Protein AF-A0A961ASP7-F1 (afdb_monomer)

Structure (mmCIF, N/CA/C/O backbone):
data_AF-A0A961ASP7-F1
#
_entry.id   AF-A0A961ASP7-F1
#
loop_
_atom_site.group_PDB
_atom_site.id
_atom_site.type_symbol
_atom_site.label_atom_id
_atom_site.label_alt_id
_atom_site.label_comp_id
_atom_site.label_asym_id
_atom_site.label_entity_id
_atom_site.label_seq_id
_atom_site.pdbx_PDB_ins_code
_atom_site.Cartn_x
_atom_site.Cartn_y
_atom_site.Cartn_z
_atom_site.occupancy
_atom_site.B_iso_or_equiv
_atom_site.auth_seq_id
_atom_site.auth_comp_id
_atom_site.auth_asym_id
_atom_site.auth_atom_id
_atom_site.pdbx_PDB_model_num
ATOM 1 N N . LYS A 1 1 ? 15.823 -11.563 -2.410 1.00 49.22 1 LYS A N 1
ATOM 2 C CA . LYS A 1 1 ? 14.929 -11.513 -3.600 1.00 49.22 1 LYS A CA 1
ATOM 3 C C . LYS A 1 1 ? 15.455 -12.273 -4.815 1.00 49.22 1 LYS A C 1
ATOM 5 O O . LYS A 1 1 ? 14.751 -13.164 -5.263 1.00 49.22 1 LYS A O 1
ATOM 10 N N . GLN A 1 2 ? 16.666 -12.001 -5.320 1.00 42.31 2 GLN A N 1
ATOM 11 C CA . GLN A 1 2 ? 17.208 -12.702 -6.500 1.00 42.31 2 GLN A CA 1
ATOM 12 C C . GLN A 1 2 ? 17.217 -14.235 -6.341 1.00 42.31 2 GLN A C 1
ATOM 14 O O . GLN A 1 2 ? 16.727 -14.930 -7.218 1.00 42.31 2 GLN A O 1
ATOM 19 N N . ALA A 1 3 ? 17.597 -14.750 -5.165 1.00 48.66 3 ALA A N 1
ATOM 20 C CA . ALA A 1 3 ? 17.506 -16.180 -4.855 1.00 48.66 3 ALA A CA 1
ATOM 21 C C . ALA A 1 3 ? 16.061 -16.731 -4.863 1.00 48.66 3 ALA A C 1
ATOM 23 O O . ALA A 1 3 ? 15.820 -17.810 -5.384 1.00 48.66 3 ALA A O 1
ATOM 24 N N . ILE A 1 4 ? 15.075 -15.989 -4.341 1.00 54.81 4 ILE A N 1
ATOM 25 C CA . ILE A 1 4 ? 13.653 -16.395 -4.350 1.00 54.81 4 ILE A CA 1
ATOM 26 C C . ILE A 1 4 ? 13.101 -16.391 -5.783 1.00 54.81 4 ILE A C 1
ATOM 28 O O . ILE A 1 4 ? 12.346 -17.282 -6.162 1.00 54.81 4 ILE A O 1
ATOM 32 N N . TRP A 1 5 ? 13.511 -15.418 -6.597 1.00 52.53 5 TRP A N 1
ATOM 33 C CA . TRP A 1 5 ? 13.146 -15.331 -8.008 1.00 52.53 5 TRP A CA 1
ATOM 34 C C . TRP A 1 5 ? 13.791 -16.447 -8.840 1.00 52.53 5 TRP A C 1
ATOM 36 O O . TRP A 1 5 ? 13.121 -17.065 -9.662 1.00 52.53 5 TRP A O 1
ATOM 46 N N . GLU A 1 6 ? 15.062 -16.762 -8.587 1.00 52.94 6 GLU A N 1
ATOM 47 C CA . GLU A 1 6 ? 15.777 -17.878 -9.215 1.00 52.94 6 GLU A CA 1
ATOM 48 C C . GLU A 1 6 ? 15.179 -19.231 -8.816 1.00 52.94 6 GLU A C 1
ATOM 50 O O . GLU A 1 6 ? 14.996 -20.089 -9.678 1.00 52.94 6 GLU A O 1
ATOM 55 N N . ILE A 1 7 ? 14.784 -19.406 -7.550 1.00 57.84 7 ILE A N 1
ATOM 56 C CA . ILE A 1 7 ? 14.053 -20.593 -7.089 1.00 57.84 7 ILE A CA 1
ATOM 57 C C . ILE A 1 7 ? 12.683 -20.665 -7.773 1.00 57.84 7 ILE A C 1
ATOM 59 O O . ILE A 1 7 ? 12.346 -21.692 -8.348 1.00 57.84 7 ILE A O 1
ATOM 63 N N . ASN A 1 8 ? 11.906 -19.581 -7.814 1.00 59.78 8 ASN A N 1
ATOM 64 C CA . ASN A 1 8 ? 10.599 -19.596 -8.480 1.00 59.78 8 ASN A CA 1
ATOM 65 C C . ASN A 1 8 ? 10.714 -19.823 -10.004 1.00 59.78 8 ASN A C 1
ATOM 67 O O . ASN A 1 8 ? 9.826 -20.387 -10.642 1.00 59.78 8 ASN A O 1
ATOM 71 N N . ARG A 1 9 ? 11.833 -19.440 -10.620 1.00 62.53 9 ARG A N 1
ATOM 72 C CA . ARG A 1 9 ? 12.078 -19.690 -12.043 1.00 62.53 9 ARG A CA 1
ATOM 73 C C . ARG A 1 9 ? 12.527 -21.126 -12.325 1.00 62.53 9 ARG A C 1
ATOM 75 O O . ARG A 1 9 ? 12.098 -21.689 -13.329 1.00 62.53 9 ARG A O 1
ATOM 82 N N . ASN A 1 10 ? 13.336 -21.715 -11.445 1.00 66.56 10 ASN A N 1
ATOM 83 C CA . ASN A 1 10 ? 14.062 -22.960 -11.722 1.00 66.56 10 ASN A CA 1
ATOM 84 C C . ASN A 1 10 ? 13.598 -24.176 -10.900 1.00 66.56 10 ASN A C 1
ATOM 86 O O . ASN A 1 10 ? 14.004 -25.292 -11.209 1.00 66.56 10 ASN A O 1
ATOM 90 N N . ALA A 1 11 ? 12.773 -23.988 -9.867 1.00 71.31 11 ALA A N 1
ATOM 91 C CA . ALA A 1 11 ? 12.247 -25.084 -9.057 1.00 71.31 11 ALA A CA 1
ATOM 92 C C . ALA A 1 11 ? 11.155 -25.873 -9.793 1.00 71.31 11 ALA A C 1
ATOM 94 O O . ALA A 1 11 ? 10.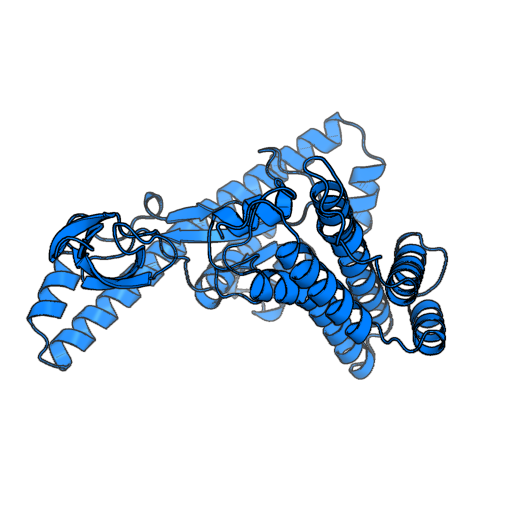422 -25.330 -10.628 1.00 71.31 11 ALA A O 1
ATOM 95 N N . ASP A 1 12 ? 11.023 -27.151 -9.441 1.00 80.88 12 ASP A N 1
ATOM 96 C CA . ASP A 1 12 ? 9.909 -27.985 -9.883 1.00 80.88 12 ASP A CA 1
ATOM 97 C C . ASP A 1 12 ? 8.570 -27.553 -9.248 1.00 80.88 12 ASP A C 1
ATOM 99 O O . ASP A 1 12 ? 8.510 -26.794 -8.273 1.00 80.88 12 ASP A O 1
ATOM 103 N N . ASP A 1 13 ? 7.469 -28.041 -9.819 1.00 79.25 13 ASP A N 1
ATOM 104 C CA . ASP A 1 13 ? 6.116 -27.682 -9.385 1.00 79.25 13 ASP A CA 1
ATOM 105 C C . ASP A 1 13 ? 5.803 -28.121 -7.947 1.00 79.25 13 ASP A C 1
ATOM 107 O O . ASP A 1 13 ? 5.017 -27.462 -7.264 1.00 79.25 13 ASP A O 1
ATOM 111 N N . ALA A 1 14 ? 6.405 -29.212 -7.465 1.00 81.75 14 ALA A N 1
ATOM 112 C CA . ALA A 1 14 ? 6.179 -29.705 -6.108 1.00 81.75 14 ALA A CA 1
ATOM 113 C C . ALA A 1 14 ? 6.811 -28.765 -5.071 1.00 81.75 14 ALA A C 1
ATOM 115 O O . ALA A 1 14 ? 6.163 -28.382 -4.095 1.00 81.75 14 ALA A O 1
ATOM 116 N N . THR A 1 15 ? 8.036 -28.319 -5.336 1.00 78.06 15 THR A N 1
ATOM 117 C CA . THR A 1 15 ? 8.778 -27.353 -4.524 1.00 78.06 15 THR A CA 1
ATOM 118 C C . THR A 1 15 ? 8.051 -26.011 -4.483 1.00 78.06 15 THR A C 1
ATOM 120 O O . THR A 1 15 ? 7.849 -25.447 -3.408 1.00 78.06 15 THR A O 1
ATOM 123 N N . LYS A 1 16 ? 7.559 -25.527 -5.631 1.00 73.19 16 LYS A N 1
ATOM 124 C CA . LYS A 1 16 ? 6.760 -24.291 -5.700 1.00 73.19 16 LYS A CA 1
ATOM 125 C C . LYS A 1 16 ? 5.485 -24.374 -4.869 1.00 73.19 16 LYS A C 1
ATOM 127 O O . LYS A 1 16 ? 5.174 -23.433 -4.146 1.00 73.19 16 LYS A O 1
ATOM 132 N N . ARG A 1 17 ? 4.755 -25.493 -4.941 1.00 79.81 17 ARG A N 1
ATOM 133 C CA . ARG A 1 17 ? 3.533 -25.701 -4.145 1.00 79.81 17 ARG A CA 1
ATOM 134 C C . ARG A 1 17 ? 3.821 -25.694 -2.648 1.00 79.81 17 ARG A C 1
ATOM 136 O O . ARG A 1 17 ? 3.121 -24.999 -1.921 1.00 79.81 17 ARG A O 1
ATOM 143 N N . ALA A 1 18 ? 4.861 -26.402 -2.211 1.00 80.56 18 ALA A N 1
ATOM 144 C CA . ALA A 1 18 ? 5.247 -26.436 -0.803 1.00 80.56 18 ALA A CA 1
ATOM 145 C C . ALA A 1 18 ? 5.624 -25.038 -0.286 1.00 80.56 18 ALA A C 1
ATOM 147 O O . ALA A 1 18 ? 5.143 -24.606 0.757 1.00 80.56 18 ALA A O 1
ATOM 148 N N . MET A 1 19 ? 6.420 -24.285 -1.050 1.00 78.88 19 MET A N 1
ATOM 149 C CA . MET A 1 19 ? 6.794 -22.922 -0.669 1.00 78.88 19 MET A CA 1
ATOM 150 C C . MET A 1 19 ? 5.592 -21.963 -0.655 1.00 78.88 19 MET A C 1
ATOM 152 O O . MET A 1 19 ? 5.488 -21.127 0.239 1.00 78.88 19 MET A O 1
ATOM 156 N N . ASN A 1 20 ? 4.669 -22.086 -1.615 1.00 80.12 20 ASN A N 1
ATOM 157 C CA . ASN A 1 20 ? 3.433 -21.300 -1.635 1.00 80.12 20 ASN A CA 1
ATOM 158 C C . ASN A 1 20 ? 2.555 -21.594 -0.410 1.00 80.12 20 ASN A C 1
ATOM 160 O O . ASN A 1 20 ? 1.963 -20.676 0.154 1.00 80.12 20 ASN A O 1
ATOM 164 N N . GLU A 1 21 ? 2.479 -22.856 0.016 1.00 82.56 21 GLU A N 1
ATOM 165 C CA . GLU A 1 21 ? 1.709 -23.258 1.193 1.00 82.56 21 GLU A CA 1
ATOM 166 C C . GLU A 1 21 ? 2.313 -22.718 2.495 1.00 82.56 21 GLU A C 1
ATOM 168 O O . GLU A 1 21 ? 1.575 -22.205 3.336 1.00 82.56 21 GLU A O 1
ATOM 173 N N . GLU A 1 22 ? 3.637 -22.760 2.647 1.00 83.00 22 GLU A N 1
ATOM 174 C CA . GLU A 1 22 ? 4.315 -22.164 3.805 1.00 83.00 22 GLU A CA 1
ATOM 175 C C . GLU A 1 22 ? 4.141 -20.641 3.846 1.00 83.00 22 GLU A C 1
ATOM 177 O O . GLU A 1 22 ? 3.781 -20.086 4.883 1.00 83.00 22 GLU A O 1
ATOM 182 N N . MET A 1 23 ? 4.283 -19.957 2.706 1.00 80.94 23 MET A N 1
ATOM 183 C CA . MET A 1 23 ? 4.013 -18.517 2.629 1.00 80.94 23 MET A CA 1
ATOM 184 C C . MET A 1 23 ? 2.557 -18.184 2.962 1.00 80.94 23 MET A C 1
ATOM 186 O O . MET A 1 23 ? 2.300 -17.195 3.645 1.00 80.94 23 MET A O 1
ATOM 190 N N . ARG A 1 24 ? 1.600 -19.018 2.533 1.00 82.56 24 ARG A N 1
ATOM 191 C CA . ARG A 1 24 ? 0.190 -18.845 2.900 1.00 82.56 24 ARG A CA 1
ATOM 192 C C . ARG A 1 24 ? -0.002 -18.923 4.413 1.00 82.56 24 ARG A C 1
ATOM 194 O O . ARG A 1 24 ? -0.667 -18.058 4.961 1.00 82.56 24 ARG A O 1
ATOM 201 N N . LYS A 1 25 ? 0.619 -19.890 5.097 1.00 86.06 25 LYS A N 1
ATOM 202 C CA . LYS A 1 25 ? 0.542 -19.997 6.566 1.00 86.06 25 LYS A CA 1
ATOM 203 C C . LYS A 1 25 ? 1.095 -18.751 7.258 1.00 86.06 25 LYS A C 1
ATOM 205 O O . LYS A 1 25 ? 0.449 -18.231 8.161 1.00 86.06 25 LYS A O 1
ATOM 210 N N . VAL A 1 26 ? 2.247 -18.251 6.802 1.00 87.12 26 VAL A N 1
ATOM 211 C CA . VAL A 1 26 ? 2.847 -17.009 7.320 1.00 87.12 26 VAL A CA 1
ATOM 212 C C . VAL A 1 26 ? 1.887 -15.831 7.155 1.00 87.12 26 VAL A C 1
ATOM 214 O O . VAL A 1 26 ? 1.709 -15.044 8.082 1.00 87.12 26 VAL A O 1
ATOM 217 N N . TYR A 1 27 ? 1.248 -15.710 5.994 1.00 86.12 27 TYR A N 1
ATOM 218 C CA . TYR A 1 27 ? 0.290 -14.643 5.713 1.00 86.12 27 TYR A CA 1
ATOM 219 C C . TYR A 1 27 ? -0.993 -14.759 6.530 1.00 86.12 27 TYR A C 1
ATOM 221 O O . TYR A 1 27 ? -1.392 -13.772 7.145 1.00 86.12 27 TYR A O 1
ATOM 229 N N . ASP A 1 28 ? -1.587 -15.948 6.609 1.00 86.69 28 ASP A N 1
ATOM 230 C CA . ASP A 1 28 ? -2.789 -16.194 7.405 1.00 86.69 28 ASP A CA 1
ATOM 231 C C . ASP A 1 28 ? -2.527 -15.890 8.889 1.00 86.69 28 ASP A C 1
ATOM 233 O O . ASP A 1 28 ? -3.319 -15.215 9.545 1.00 86.69 28 ASP A O 1
ATOM 237 N N . GLU A 1 29 ? -1.383 -16.328 9.424 1.00 91.44 29 GLU A N 1
ATOM 238 C CA . GLU A 1 29 ? -0.999 -16.052 10.809 1.00 91.44 29 GLU A CA 1
ATOM 239 C C . GLU A 1 29 ? -0.719 -14.561 11.049 1.00 91.44 29 GLU A C 1
ATOM 241 O O . GLU A 1 29 ? -1.192 -13.997 12.043 1.00 91.44 29 GLU A O 1
ATOM 246 N N . THR A 1 30 ? -0.006 -13.905 10.128 1.00 91.25 30 THR A N 1
ATOM 247 C CA . THR A 1 30 ? 0.257 -12.459 10.190 1.00 91.25 30 THR A CA 1
ATOM 248 C C . THR A 1 30 ? -1.052 -11.674 10.210 1.00 91.25 30 THR A C 1
ATOM 250 O O . THR A 1 30 ? -1.220 -10.774 11.037 1.00 91.25 30 THR A O 1
ATOM 253 N N . ASP A 1 31 ? -2.005 -12.025 9.346 1.00 89.94 31 ASP A N 1
ATOM 254 C CA . ASP A 1 31 ? -3.298 -11.352 9.253 1.00 89.94 31 ASP A CA 1
ATOM 255 C C . ASP A 1 31 ? -4.114 -11.525 10.530 1.00 89.94 31 ASP A C 1
ATOM 257 O O . ASP A 1 31 ? -4.636 -10.546 11.057 1.00 89.94 31 ASP A O 1
ATOM 261 N N . GLN A 1 32 ? -4.191 -12.744 11.071 1.00 91.62 32 GLN A N 1
ATOM 262 C CA . GLN A 1 32 ? -4.920 -13.010 12.313 1.00 91.62 32 GLN A CA 1
ATOM 263 C C . GLN A 1 32 ? -4.339 -12.229 13.496 1.00 91.62 32 GLN A C 1
ATOM 265 O O . GLN A 1 32 ? -5.075 -11.604 14.265 1.00 91.62 32 GLN A O 1
ATOM 270 N N . ARG A 1 33 ? -3.006 -12.198 13.616 1.00 94.94 33 ARG A N 1
ATOM 271 C CA . ARG A 1 33 ? -2.317 -11.384 14.628 1.00 94.94 33 ARG A CA 1
ATOM 272 C C . ARG A 1 33 ? -2.577 -9.890 14.426 1.00 94.94 33 ARG A C 1
ATOM 274 O O . ARG A 1 33 ? -2.814 -9.175 15.399 1.00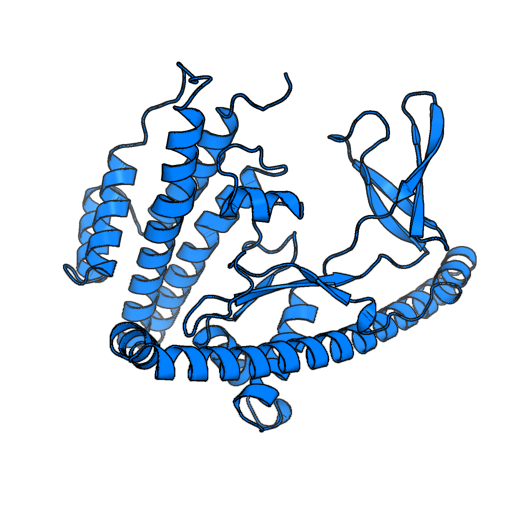 94.94 33 ARG A O 1
ATOM 281 N N . THR A 1 34 ? -2.606 -9.431 13.176 1.00 93.75 34 THR A N 1
ATOM 282 C CA . THR A 1 34 ? -2.822 -8.019 12.829 1.00 93.75 34 THR A CA 1
ATOM 283 C C . THR A 1 34 ? -4.246 -7.578 13.115 1.00 93.75 34 THR A C 1
ATOM 285 O O . THR A 1 34 ? -4.428 -6.552 13.759 1.00 93.75 34 THR A O 1
ATOM 288 N N . LYS A 1 35 ? -5.255 -8.379 12.764 1.00 93.25 35 LYS A N 1
ATOM 289 C CA . LYS A 1 35 ? -6.651 -8.118 13.141 1.00 93.25 35 LYS A CA 1
ATOM 290 C C . LYS A 1 35 ? -6.815 -7.993 14.652 1.00 93.25 35 LYS A C 1
ATOM 292 O O . LYS A 1 35 ? -7.531 -7.115 15.120 1.00 93.25 35 LYS A O 1
ATOM 297 N N . LYS A 1 36 ? -6.121 -8.830 15.425 1.00 94.94 36 LYS A N 1
ATOM 298 C CA . LYS A 1 36 ? -6.143 -8.739 16.886 1.00 94.94 36 LYS A CA 1
ATOM 299 C C . LYS A 1 36 ? -5.513 -7.445 17.408 1.00 94.94 36 LYS A C 1
ATOM 301 O O . LYS A 1 36 ? -6.164 -6.736 18.167 1.00 94.94 36 LYS A O 1
ATOM 306 N N . ASP A 1 37 ? -4.295 -7.117 16.974 1.00 94.62 37 ASP A N 1
ATOM 307 C CA . ASP A 1 37 ? -3.601 -5.882 17.387 1.00 94.62 37 ASP A CA 1
ATOM 308 C C . ASP A 1 37 ? -4.414 -4.632 16.988 1.00 94.62 37 ASP A C 1
ATOM 310 O O . ASP A 1 37 ? -4.593 -3.704 17.774 1.00 94.62 37 ASP A O 1
ATOM 314 N N . LEU A 1 38 ? -4.995 -4.629 15.785 1.00 93.19 38 LEU A N 1
ATOM 315 C CA . LEU A 1 38 ? -5.835 -3.533 15.306 1.00 93.19 38 LEU A CA 1
ATOM 316 C C . LEU A 1 38 ? -7.136 -3.390 16.093 1.00 93.19 38 LEU A C 1
ATOM 318 O O . LEU A 1 38 ? -7.496 -2.265 16.427 1.00 93.19 38 LEU A O 1
ATOM 322 N N . ALA A 1 39 ? -7.820 -4.488 16.423 1.00 92.06 39 ALA A N 1
ATOM 323 C CA . ALA A 1 39 ? -9.014 -4.440 17.265 1.00 92.06 39 ALA A CA 1
ATOM 324 C C . ALA A 1 39 ? -8.698 -3.778 18.619 1.00 92.06 39 ALA A C 1
ATOM 326 O O . ALA A 1 39 ? -9.367 -2.818 19.008 1.00 92.06 39 ALA A O 1
ATOM 327 N N . ASP A 1 40 ? -7.613 -4.198 19.278 1.00 93.06 40 ASP A N 1
ATOM 328 C CA . ASP A 1 40 ? -7.166 -3.621 20.551 1.00 93.06 40 ASP A CA 1
ATOM 329 C C . ASP A 1 40 ? -6.863 -2.113 20.422 1.00 93.06 40 ASP A C 1
ATOM 331 O O . ASP A 1 40 ? -7.304 -1.301 21.245 1.00 93.06 40 ASP A O 1
ATOM 335 N N . ARG A 1 41 ? -6.149 -1.708 19.361 1.00 93.06 41 ARG A N 1
ATOM 336 C CA . ARG A 1 41 ? -5.802 -0.300 19.089 1.00 93.06 41 ARG A CA 1
ATOM 337 C C . ARG A 1 41 ? -7.031 0.564 18.809 1.00 93.06 41 ARG A C 1
ATOM 339 O O . ARG A 1 41 ? -7.143 1.656 19.371 1.00 93.06 41 ARG A O 1
ATOM 346 N N . LEU A 1 42 ? -7.953 0.084 17.975 1.00 88.62 42 LEU A N 1
ATOM 347 C CA . LEU A 1 42 ? -9.176 0.800 17.610 1.00 88.62 42 LEU A CA 1
ATOM 348 C C . LEU A 1 42 ? -10.101 0.971 18.822 1.00 88.62 42 LEU A C 1
ATOM 350 O O . LEU A 1 42 ? -10.600 2.072 19.062 1.00 88.62 42 LEU A O 1
ATOM 354 N N . ASN A 1 43 ? -10.255 -0.069 19.648 1.00 89.88 43 ASN A N 1
ATOM 355 C CA . ASN A 1 43 ? -11.021 0.011 20.894 1.00 89.88 43 ASN A CA 1
ATOM 356 C C . ASN A 1 43 ? -10.384 0.995 21.892 1.00 89.88 43 ASN A C 1
ATOM 358 O O . ASN A 1 43 ? -11.084 1.785 22.537 1.00 89.88 43 ASN A O 1
ATOM 362 N N . ALA A 1 44 ? -9.051 1.020 21.990 1.00 90.75 44 ALA A N 1
ATOM 363 C CA . ALA A 1 44 ? -8.343 1.999 22.814 1.00 90.75 44 ALA A CA 1
ATOM 364 C C . ALA A 1 44 ? -8.548 3.442 22.314 1.00 90.75 44 ALA A C 1
ATOM 366 O O . ALA A 1 44 ? -8.709 4.363 23.121 1.00 90.75 44 ALA A O 1
ATOM 367 N N . GLU A 1 45 ? -8.574 3.663 20.998 1.00 87.81 45 GLU A N 1
ATOM 368 C CA . GLU A 1 45 ? -8.875 4.970 20.408 1.00 87.81 45 GLU A CA 1
ATOM 369 C C . GLU A 1 45 ? -10.332 5.386 20.647 1.00 87.81 45 GLU A C 1
ATOM 371 O O . GLU A 1 45 ? -10.596 6.530 21.027 1.00 87.81 45 GLU A O 1
ATOM 376 N N . GLN A 1 46 ? -11.282 4.458 20.521 1.00 85.62 46 GLN A N 1
ATOM 377 C CA . GLN A 1 46 ? -12.686 4.705 20.842 1.00 85.62 46 GLN A CA 1
ATOM 378 C C . GLN A 1 46 ? -12.860 5.132 22.302 1.00 85.62 46 GLN A C 1
ATOM 380 O O . GLN A 1 46 ? -13.556 6.113 22.575 1.00 85.62 46 GLN A O 1
ATOM 385 N N . LYS A 1 47 ? -12.166 4.478 23.240 1.00 90.06 47 LYS A N 1
ATOM 386 C CA . LYS A 1 47 ? -12.180 4.873 24.654 1.00 90.06 47 LYS A CA 1
ATOM 387 C C . LYS A 1 47 ? -11.668 6.302 24.861 1.00 90.06 47 LYS A C 1
ATOM 389 O O . LYS A 1 47 ? -12.332 7.094 25.528 1.00 90.06 47 LYS A O 1
ATOM 394 N N . LYS A 1 48 ? -10.558 6.675 24.214 1.00 90.06 48 LYS A N 1
ATOM 395 C CA . LYS A 1 48 ? -10.044 8.059 24.240 1.00 90.06 48 LYS A CA 1
ATOM 396 C C . LYS A 1 48 ? -11.053 9.060 23.667 1.00 90.06 48 LYS A C 1
ATOM 398 O O . LYS A 1 48 ? -11.182 10.168 24.184 1.00 90.06 48 LYS A O 1
ATOM 403 N N . ARG A 1 49 ? -11.791 8.687 22.615 1.00 85.62 49 ARG A N 1
ATOM 404 C CA . ARG A 1 49 ? -12.844 9.530 22.019 1.00 85.62 49 ARG A CA 1
ATOM 405 C C . ARG A 1 49 ? -14.034 9.723 22.957 1.00 85.62 49 ARG A C 1
ATOM 407 O O . ARG A 1 49 ? -14.567 10.829 23.009 1.00 85.62 49 ARG A O 1
ATOM 414 N N . ILE A 1 50 ? -14.424 8.689 23.705 1.00 86.75 50 ILE A N 1
ATOM 415 C CA . ILE A 1 50 ? -15.458 8.787 24.746 1.00 86.75 50 ILE A CA 1
ATOM 416 C C . ILE A 1 50 ? -15.017 9.792 25.814 1.00 86.75 50 ILE A C 1
ATOM 418 O O . ILE A 1 50 ? -15.735 10.756 26.071 1.00 86.75 50 ILE A O 1
ATOM 422 N N . GLU A 1 51 ? -13.815 9.623 26.368 1.00 92.06 51 GLU A N 1
ATOM 423 C CA . GLU A 1 51 ? -13.265 10.511 27.403 1.00 92.06 51 GLU A CA 1
ATOM 424 C C . GLU A 1 51 ? -13.163 11.968 26.913 1.00 92.06 51 GLU A C 1
ATOM 426 O O . GLU A 1 51 ? -13.518 12.909 27.628 1.00 92.06 51 GLU A O 1
ATOM 431 N N . ALA A 1 52 ? -12.733 12.173 25.664 1.00 87.19 52 ALA A N 1
ATOM 432 C CA . ALA A 1 52 ? -12.671 13.496 25.051 1.00 87.19 52 ALA A CA 1
ATOM 433 C C . ALA A 1 52 ? -14.062 14.132 24.875 1.00 87.19 52 ALA A C 1
ATOM 435 O O . ALA A 1 52 ? -14.225 15.324 25.144 1.00 87.19 52 ALA A O 1
ATOM 436 N N . ALA A 1 53 ? -15.068 13.354 24.458 1.00 85.81 53 ALA A N 1
ATOM 437 C CA . ALA A 1 53 ? -16.442 13.831 24.308 1.00 85.81 53 ALA A CA 1
ATOM 438 C C . ALA A 1 53 ? -17.061 14.226 25.658 1.00 85.81 53 ALA A C 1
ATOM 440 O O . ALA A 1 53 ? -17.702 15.273 25.753 1.00 85.81 53 ALA A O 1
ATOM 441 N N . GLU A 1 54 ? -16.820 13.439 26.710 1.00 91.81 54 GLU A N 1
ATOM 442 C CA . GLU A 1 54 ? -17.256 13.758 28.074 1.00 91.81 54 GLU A CA 1
ATOM 443 C C . GLU A 1 54 ? -16.602 15.036 28.594 1.00 91.81 54 GLU A C 1
ATOM 445 O O . GLU A 1 54 ? -17.293 15.925 29.092 1.00 91.81 54 GLU A O 1
ATOM 450 N N . LYS A 1 55 ? -15.283 15.174 28.413 1.00 93.75 55 LYS A N 1
ATOM 451 C CA . LYS A 1 55 ? -14.537 16.371 28.820 1.00 93.75 55 LYS A CA 1
ATOM 452 C C . LYS A 1 55 ? -14.997 17.630 28.079 1.00 93.75 55 LYS A C 1
ATOM 454 O O . LYS A 1 55 ? -14.960 18.718 28.645 1.00 93.75 55 LYS A O 1
ATOM 459 N N . ALA A 1 56 ? -15.438 17.485 26.832 1.00 91.31 56 ALA A N 1
ATOM 460 C CA . ALA A 1 56 ? -16.001 18.568 26.032 1.00 91.31 56 ALA A CA 1
ATOM 461 C C . ALA A 1 56 ? -17.477 18.884 26.361 1.00 91.31 56 ALA A C 1
ATOM 463 O O . ALA A 1 56 ? -18.054 19.767 25.731 1.00 91.31 56 ALA A O 1
ATOM 464 N N . GLY A 1 57 ? -18.109 18.167 27.301 1.00 92.06 57 GLY A N 1
ATOM 465 C CA . GLY A 1 57 ? -19.526 18.339 27.645 1.00 92.06 57 GLY A CA 1
ATOM 466 C C . GLY A 1 57 ? -20.500 17.809 26.585 1.00 92.06 57 GLY A C 1
ATOM 467 O O . GLY A 1 57 ? -21.694 18.101 26.632 1.00 92.06 57 GLY A O 1
ATOM 468 N N . ASN A 1 58 ? -20.023 17.021 25.616 1.00 88.94 58 ASN A N 1
ATOM 469 C CA . ASN A 1 58 ? -20.851 16.454 24.556 1.00 88.94 58 ASN A CA 1
ATOM 470 C C . ASN A 1 58 ? -21.437 15.100 24.990 1.00 88.94 58 ASN A C 1
ATOM 472 O O . ASN A 1 58 ? -21.026 14.033 24.527 1.00 88.94 58 ASN A O 1
ATOM 476 N N . HIS A 1 59 ? -22.397 15.152 25.916 1.00 88.44 59 HIS A N 1
ATOM 477 C CA . HIS A 1 59 ? -23.000 13.966 26.534 1.00 88.44 59 HIS A CA 1
ATOM 478 C C . HIS A 1 59 ? -23.713 13.046 25.534 1.00 88.44 59 HIS A C 1
ATOM 480 O O . HIS A 1 59 ? -23.691 11.828 25.702 1.00 88.44 59 HIS A O 1
ATOM 486 N N . GLU A 1 60 ? -24.314 13.606 24.483 1.00 84.81 60 GLU A N 1
ATOM 487 C CA . GLU A 1 60 ? -24.992 12.829 23.441 1.00 84.81 60 GLU A CA 1
ATOM 488 C C . GLU A 1 60 ? -23.992 12.004 22.621 1.00 84.81 60 GLU A C 1
ATOM 490 O O . GLU A 1 60 ? -24.179 10.802 22.438 1.00 84.81 60 GLU A O 1
ATOM 495 N N . LEU A 1 61 ? -22.880 12.617 22.195 1.00 80.75 61 LEU A N 1
ATOM 496 C CA . LEU A 1 61 ? -21.815 11.902 21.494 1.00 80.75 61 LEU A CA 1
ATOM 497 C C . LEU A 1 61 ? -21.165 10.842 22.389 1.00 80.75 61 LEU A C 1
ATOM 499 O O . LEU A 1 61 ? -20.934 9.726 21.934 1.00 80.75 61 LEU A O 1
ATOM 503 N N . ALA A 1 62 ? -20.897 11.166 23.656 1.00 85.62 62 ALA A N 1
ATOM 504 C CA . ALA A 1 62 ? -20.332 10.210 24.605 1.00 85.62 62 ALA A CA 1
ATOM 505 C C . ALA A 1 62 ? -21.251 8.996 24.810 1.00 85.62 62 ALA A C 1
ATOM 507 O O . ALA A 1 62 ? -20.768 7.866 24.854 1.00 85.62 62 ALA A O 1
ATOM 508 N N . LYS A 1 63 ? -22.572 9.210 24.891 1.00 87.44 63 LYS A N 1
ATOM 509 C CA . LYS A 1 63 ? -23.560 8.129 24.978 1.00 87.44 63 LYS A CA 1
ATOM 510 C C . LYS A 1 63 ? -23.530 7.240 23.731 1.00 87.44 63 LYS A C 1
ATOM 512 O O . LYS A 1 63 ? -23.370 6.034 23.871 1.00 87.44 63 LYS A O 1
ATOM 517 N N . LEU A 1 64 ? -23.592 7.833 22.536 1.00 81.50 64 LEU A N 1
ATOM 518 C CA . LEU A 1 64 ? -23.539 7.089 21.269 1.00 81.50 64 LEU A CA 1
ATOM 519 C C . LEU A 1 64 ? -22.256 6.256 21.134 1.00 81.50 64 LEU A C 1
ATOM 521 O O . LEU A 1 64 ? -22.307 5.099 20.730 1.00 81.50 64 LEU A O 1
ATOM 525 N N . LEU A 1 65 ? -21.105 6.823 21.507 1.00 82.19 65 LEU A N 1
ATOM 526 C CA . LEU A 1 65 ? -19.818 6.125 21.444 1.00 82.19 65 LEU A CA 1
ATOM 527 C C . LEU A 1 65 ? -19.704 4.972 22.459 1.00 82.19 65 LEU A C 1
ATOM 529 O O . LEU A 1 65 ? -18.972 4.022 22.193 1.00 82.19 65 LEU A O 1
ATOM 533 N N . LYS A 1 66 ? -20.400 5.049 23.603 1.00 85.94 66 LYS A N 1
ATOM 534 C CA . LYS A 1 66 ? -20.467 3.973 24.613 1.00 85.94 66 LYS A CA 1
ATOM 535 C C . LYS A 1 66 ? -21.422 2.844 24.228 1.00 85.94 66 LYS A C 1
ATOM 537 O O . LYS A 1 66 ? -21.222 1.718 24.664 1.00 85.94 66 LYS A O 1
ATOM 542 N N . GLU A 1 67 ? -22.470 3.157 23.472 1.00 84.75 67 GLU A N 1
ATOM 543 C CA . GLU A 1 67 ? -23.429 2.170 22.960 1.00 84.75 67 GLU A CA 1
ATOM 544 C C . GLU A 1 67 ? -22.880 1.402 21.748 1.00 84.75 67 GLU A C 1
ATOM 546 O O . GLU A 1 67 ? -23.379 0.323 21.429 1.00 84.75 67 GLU A O 1
ATOM 551 N N . ALA A 1 68 ? -21.849 1.933 21.082 1.00 79.81 68 ALA A N 1
ATOM 552 C CA . ALA A 1 68 ? -21.172 1.239 19.997 1.00 79.81 68 ALA A CA 1
ATOM 553 C C . ALA A 1 68 ? -20.494 -0.052 20.505 1.00 79.81 68 ALA A C 1
ATOM 555 O O . ALA A 1 68 ? -19.792 -0.011 21.521 1.00 79.81 68 ALA A O 1
ATOM 556 N N . PRO A 1 69 ? -20.673 -1.186 19.802 1.00 81.19 69 PRO A N 1
ATOM 557 C CA . PRO A 1 69 ? -20.061 -2.448 20.192 1.00 81.19 69 PRO A CA 1
ATOM 558 C C . PRO A 1 69 ? -18.535 -2.370 20.112 1.00 81.19 69 PRO A C 1
ATOM 560 O O . PRO A 1 69 ? -17.977 -1.641 19.292 1.00 81.19 69 PRO A O 1
ATOM 563 N N . GLU A 1 70 ? -17.875 -3.159 20.957 1.00 85.75 70 GLU A N 1
ATOM 564 C CA . GLU A 1 70 ? -16.433 -3.381 20.878 1.00 85.75 70 GLU A CA 1
ATOM 565 C C . GLU A 1 70 ? -16.075 -4.030 19.535 1.00 85.75 70 GLU A C 1
ATOM 567 O O . GLU A 1 70 ? -16.720 -4.997 19.119 1.00 85.75 70 GLU A O 1
ATOM 572 N N . ILE A 1 71 ? -15.045 -3.502 18.873 1.00 87.44 71 ILE A N 1
ATOM 573 C CA . ILE A 1 71 ? -14.534 -4.027 17.607 1.00 87.44 71 ILE A CA 1
ATOM 574 C C . ILE A 1 71 ? -13.806 -5.335 17.899 1.00 87.44 71 ILE A C 1
ATOM 576 O O . ILE A 1 71 ? -12.860 -5.359 18.688 1.00 87.44 71 ILE A O 1
ATOM 580 N N . LYS A 1 72 ? -14.222 -6.426 17.256 1.00 89.62 72 LYS A N 1
ATOM 581 C CA . LYS A 1 72 ? -13.553 -7.727 17.362 1.00 89.62 72 LYS A CA 1
ATOM 582 C C . LYS A 1 72 ? -12.636 -7.955 16.160 1.00 89.62 72 LYS A C 1
ATOM 584 O O . LYS A 1 72 ? -12.852 -7.356 15.109 1.00 89.62 72 LYS A O 1
ATOM 589 N N . PRO A 1 73 ? -11.654 -8.869 16.256 1.00 89.81 73 PRO A N 1
ATOM 590 C CA . PRO A 1 73 ? -10.817 -9.228 15.109 1.00 89.81 73 PRO A CA 1
ATOM 591 C C . PRO A 1 73 ? -11.635 -9.664 13.881 1.00 89.81 73 PRO A C 1
ATOM 593 O O . PRO A 1 73 ? -11.285 -9.319 12.757 1.00 89.81 73 PRO A O 1
ATOM 596 N N . ASP A 1 74 ? -12.757 -10.358 14.097 1.00 87.06 74 ASP A N 1
ATOM 597 C CA . ASP A 1 74 ? -13.664 -10.809 13.031 1.00 87.06 74 ASP A CA 1
ATOM 598 C C . ASP A 1 74 ? -14.451 -9.666 12.367 1.00 87.06 74 ASP A C 1
ATOM 600 O O . ASP A 1 74 ? -14.981 -9.845 11.272 1.00 87.06 74 ASP A O 1
ATOM 604 N N . ASP A 1 75 ? -14.511 -8.487 12.994 1.00 83.56 75 ASP A N 1
ATOM 605 C CA . ASP A 1 75 ? -15.096 -7.278 12.403 1.00 83.56 75 ASP A CA 1
ATOM 606 C C . ASP A 1 75 ? -14.107 -6.534 11.488 1.00 83.56 75 ASP A C 1
ATOM 608 O O . ASP A 1 75 ? -14.482 -5.538 10.861 1.00 83.56 75 ASP A O 1
ATOM 612 N N . ILE A 1 76 ? -12.854 -7.003 11.419 1.00 86.31 76 ILE A N 1
ATOM 613 C CA . ILE A 1 76 ? -11.805 -6.464 10.557 1.00 86.31 76 ILE A CA 1
ATOM 614 C C . ILE A 1 76 ? -11.614 -7.391 9.358 1.00 86.31 76 ILE A C 1
ATOM 616 O O . ILE A 1 76 ? -11.211 -8.556 9.468 1.00 86.31 76 ILE A O 1
ATOM 620 N N . GLU A 1 77 ? -11.866 -6.848 8.177 1.00 84.31 77 GLU A N 1
ATOM 621 C CA . GLU A 1 77 ? -11.723 -7.551 6.912 1.00 84.31 77 GLU A CA 1
ATOM 622 C C . GLU A 1 77 ? -10.397 -7.181 6.251 1.00 84.31 77 GLU A C 1
ATOM 624 O O . GLU A 1 77 ? -10.014 -6.011 6.198 1.00 84.31 77 GLU A O 1
ATOM 629 N N . VAL A 1 78 ? -9.689 -8.187 5.732 1.00 77.50 78 VAL A N 1
ATOM 630 C CA . VAL A 1 78 ? -8.544 -7.953 4.848 1.00 77.50 78 VAL A CA 1
ATOM 631 C C . VAL A 1 78 ? -9.119 -7.692 3.467 1.00 77.50 78 VAL A C 1
ATOM 633 O O . VAL A 1 78 ? -9.740 -8.574 2.877 1.00 77.50 78 VAL A O 1
ATOM 636 N N . PHE A 1 79 ? -8.959 -6.470 2.976 1.00 70.31 79 PHE A N 1
ATOM 637 C CA . PHE A 1 79 ? -9.406 -6.088 1.650 1.00 70.31 79 PHE A CA 1
ATOM 638 C C . PHE A 1 79 ? -8.263 -6.294 0.650 1.00 70.31 79 PHE A C 1
ATOM 640 O O . PHE A 1 79 ? -7.144 -5.842 0.878 1.00 70.31 79 PHE A O 1
ATOM 647 N N . ASN A 1 80 ? -8.562 -7.039 -0.418 1.00 60.94 80 ASN A N 1
ATOM 648 C CA . ASN A 1 80 ? -7.603 -7.764 -1.251 1.00 60.94 80 ASN A CA 1
ATOM 649 C C . ASN A 1 80 ? -6.323 -6.997 -1.647 1.00 60.94 80 ASN A C 1
ATOM 651 O O . ASN A 1 80 ? -6.393 -6.045 -2.425 1.00 60.94 80 ASN A O 1
ATOM 655 N N . PRO A 1 81 ? -5.157 -7.535 -1.254 1.00 47.66 81 PRO A N 1
ATOM 656 C CA . PRO A 1 81 ? -3.873 -7.288 -1.889 1.00 47.66 81 PRO A CA 1
ATOM 657 C C . PRO A 1 81 ? -3.804 -7.735 -3.332 1.00 47.66 81 PRO A C 1
ATOM 659 O O . PRO A 1 81 ? -4.513 -8.646 -3.744 1.00 47.66 81 PRO A O 1
ATOM 662 N N . THR A 1 82 ? -2.886 -7.147 -4.088 1.00 40.75 82 THR A N 1
ATOM 663 C CA . THR A 1 82 ? -2.560 -7.443 -5.486 1.00 40.75 82 THR A CA 1
ATOM 664 C C . THR A 1 82 ? -2.343 -8.937 -5.824 1.00 40.75 82 THR A C 1
ATOM 666 O O . THR A 1 82 ? -1.215 -9.376 -6.002 1.00 40.75 82 THR A O 1
ATOM 669 N N . ASN A 1 83 ? -3.406 -9.737 -5.959 1.00 40.50 83 ASN A N 1
ATOM 670 C CA . ASN A 1 83 ? -3.520 -10.953 -6.782 1.00 40.50 83 ASN A CA 1
ATOM 671 C C . ASN A 1 83 ? -4.942 -11.539 -6.615 1.00 40.50 83 ASN A C 1
ATOM 673 O O . ASN A 1 83 ? -5.230 -12.156 -5.594 1.00 40.50 83 ASN A O 1
ATOM 677 N N . PRO A 1 84 ? -5.842 -11.404 -7.605 1.00 38.94 84 PRO A N 1
ATOM 678 C CA . PRO A 1 84 ? -7.241 -11.859 -7.511 1.00 38.94 84 PRO A CA 1
ATOM 679 C C . PRO A 1 84 ? -7.392 -13.381 -7.495 1.00 38.94 84 PRO A C 1
ATOM 681 O O . PRO A 1 84 ? -8.470 -13.906 -7.227 1.00 38.94 84 PRO A O 1
ATOM 684 N N . THR A 1 85 ? -6.337 -14.114 -7.848 1.00 40.72 85 THR A N 1
ATOM 685 C CA . THR A 1 85 ? -6.312 -15.559 -7.683 1.00 40.72 85 THR A CA 1
ATOM 686 C C . THR A 1 85 ? -5.961 -15.821 -6.229 1.00 40.72 85 THR A C 1
ATOM 688 O O . THR A 1 85 ? -4.876 -15.431 -5.813 1.00 40.72 85 THR A O 1
ATOM 691 N N . ALA A 1 86 ? -6.823 -16.517 -5.485 1.00 47.47 86 ALA A N 1
ATOM 692 C CA . ALA A 1 86 ? -6.630 -16.913 -4.080 1.00 47.47 86 ALA A CA 1
ATOM 693 C C . ALA A 1 86 ? -5.349 -17.745 -3.793 1.00 47.47 86 ALA A C 1
ATOM 695 O O . ALA A 1 86 ? -5.164 -18.274 -2.699 1.00 47.47 86 ALA A O 1
ATOM 696 N N . GLU A 1 87 ? -4.466 -17.896 -4.779 1.00 56.03 87 GLU A N 1
ATOM 697 C CA . GLU A 1 87 ? -3.202 -18.603 -4.699 1.00 56.03 87 GLU A CA 1
ATOM 698 C C . GLU A 1 87 ? -2.068 -17.631 -4.363 1.00 56.03 87 GLU A C 1
ATOM 700 O O . GLU A 1 87 ? -1.599 -16.862 -5.207 1.00 56.03 87 GLU A O 1
ATOM 705 N N . VAL A 1 88 ? -1.593 -17.714 -3.120 1.00 58.59 88 VAL A N 1
ATOM 706 C CA . VAL A 1 88 ? -0.323 -17.124 -2.694 1.00 58.59 88 VAL A CA 1
ATOM 707 C C . VAL A 1 88 ? 0.800 -17.691 -3.563 1.00 58.59 88 VAL A C 1
ATOM 709 O O . VAL A 1 88 ? 0.950 -18.907 -3.677 1.00 58.59 88 VAL A O 1
ATOM 712 N N . LYS A 1 89 ? 1.592 -16.810 -4.181 1.00 59.97 89 LYS A N 1
ATOM 713 C CA . LYS A 1 89 ? 2.757 -17.183 -4.991 1.00 59.97 89 LYS A CA 1
ATOM 714 C C . LYS A 1 89 ? 4.017 -16.622 -4.358 1.00 59.97 89 LYS A C 1
ATOM 716 O O . LYS A 1 89 ? 4.096 -15.434 -4.061 1.00 59.97 89 LYS A O 1
ATOM 721 N N . VAL A 1 90 ? 5.018 -17.473 -4.192 1.00 57.72 90 VAL A N 1
ATOM 722 C CA . VAL A 1 90 ? 6.344 -17.086 -3.706 1.00 57.72 90 VAL A CA 1
ATOM 723 C C . VAL A 1 90 ? 6.930 -15.988 -4.596 1.00 57.72 90 VAL A C 1
ATOM 725 O O . VAL A 1 90 ? 7.056 -16.154 -5.811 1.00 57.72 90 VAL A O 1
ATOM 728 N N . GLY A 1 91 ? 7.293 -14.859 -3.984 1.00 53.53 91 GLY A N 1
ATOM 729 C CA . GLY A 1 91 ? 7.819 -13.683 -4.682 1.00 53.53 91 GLY A CA 1
ATOM 730 C C . GLY A 1 91 ? 6.761 -12.803 -5.359 1.00 53.53 91 GLY A C 1
ATOM 731 O O . GLY A 1 91 ? 7.132 -11.982 -6.195 1.00 53.53 91 GLY A O 1
ATOM 732 N N . ALA A 1 92 ? 5.471 -12.983 -5.052 1.00 57.72 92 ALA A N 1
ATOM 733 C CA . ALA A 1 92 ? 4.429 -12.032 -5.428 1.00 57.72 92 ALA A CA 1
ATOM 734 C C . ALA A 1 92 ? 4.311 -10.899 -4.399 1.00 57.72 92 ALA A C 1
ATOM 736 O O . ALA A 1 92 ? 4.354 -11.146 -3.195 1.00 57.72 92 ALA A O 1
ATOM 737 N N . ASP A 1 93 ? 4.118 -9.682 -4.903 1.00 63.22 93 ASP A N 1
ATOM 738 C CA . ASP A 1 93 ? 3.854 -8.480 -4.108 1.00 63.22 93 ASP A CA 1
ATOM 739 C C . ASP A 1 93 ? 2.564 -8.657 -3.276 1.00 63.22 93 ASP A C 1
ATOM 741 O O . ASP A 1 93 ? 1.555 -9.152 -3.798 1.00 63.22 93 ASP A O 1
ATOM 745 N N . ARG A 1 94 ? 2.568 -8.230 -2.005 1.00 69.00 94 ARG A N 1
ATOM 746 C CA . ARG A 1 94 ? 1.390 -8.278 -1.120 1.00 69.00 94 ARG A CA 1
ATOM 747 C C . ARG A 1 94 ? 1.030 -6.879 -0.601 1.00 69.00 94 ARG A C 1
ATOM 749 O O . ARG A 1 94 ? 1.554 -6.431 0.415 1.00 69.00 94 ARG A O 1
ATOM 756 N N . ASP A 1 95 ? 0.082 -6.235 -1.277 1.00 70.50 95 ASP A N 1
ATOM 757 C CA . ASP A 1 95 ? -0.529 -4.952 -0.886 1.00 70.50 95 ASP A CA 1
ATOM 758 C C . ASP A 1 95 ? -1.653 -5.115 0.180 1.00 70.50 95 ASP A C 1
ATOM 760 O O . ASP A 1 95 ? -2.812 -5.299 -0.146 1.00 70.50 95 ASP A O 1
ATOM 764 N N . VAL A 1 96 ? -1.385 -5.067 1.481 1.00 75.12 96 VAL A N 1
ATOM 765 C CA . VAL A 1 96 ? -2.416 -5.256 2.520 1.00 75.12 96 VAL A CA 1
ATOM 766 C C . VAL A 1 96 ? -3.202 -3.976 2.812 1.00 75.12 96 VAL A C 1
ATOM 768 O O . VAL A 1 96 ? -2.652 -2.992 3.300 1.00 75.12 96 VAL A O 1
ATOM 771 N N . THR A 1 97 ? -4.521 -4.026 2.611 1.00 77.19 97 THR A N 1
ATOM 772 C CA . THR A 1 97 ? -5.487 -3.071 3.174 1.00 77.19 97 THR A CA 1
ATOM 773 C C . THR A 1 97 ? -6.376 -3.805 4.173 1.00 77.19 97 THR A C 1
ATOM 775 O O . THR A 1 97 ? -6.814 -4.925 3.918 1.00 77.19 97 THR A O 1
ATOM 778 N N . MET A 1 98 ? -6.680 -3.190 5.315 1.00 84.38 98 MET A N 1
ATOM 779 C CA . MET A 1 98 ? -7.674 -3.721 6.252 1.00 84.38 98 MET A CA 1
ATOM 780 C C . MET A 1 98 ? -8.775 -2.702 6.495 1.00 84.38 98 MET A C 1
ATOM 782 O O . MET A 1 98 ? -8.511 -1.503 6.580 1.00 84.38 98 MET A O 1
ATOM 786 N N . ARG A 1 99 ? -10.011 -3.183 6.606 1.00 84.12 99 ARG A N 1
ATOM 787 C CA . ARG A 1 99 ? -11.210 -2.367 6.798 1.00 84.12 99 ARG A CA 1
ATOM 788 C C . ARG A 1 99 ? -11.970 -2.808 8.025 1.00 84.12 99 ARG A C 1
ATOM 790 O O . ARG A 1 99 ? -12.022 -3.993 8.332 1.00 84.12 99 ARG A O 1
ATOM 797 N N . VAL A 1 100 ? -12.581 -1.845 8.693 1.00 85.06 100 VAL A N 1
ATOM 798 C CA . VAL A 1 100 ? -13.456 -2.069 9.838 1.00 85.06 100 VAL A CA 1
ATOM 799 C C . VAL A 1 100 ? -14.812 -1.437 9.571 1.00 85.06 100 VAL A C 1
ATOM 801 O O . VAL A 1 100 ? -14.913 -0.382 8.934 1.00 85.06 100 VAL A O 1
ATOM 804 N N . LYS A 1 101 ? -15.869 -2.062 10.085 1.00 81.25 101 LYS A N 1
ATOM 805 C CA . LYS A 1 101 ? -17.193 -1.438 10.092 1.00 81.25 101 LYS A CA 1
ATOM 806 C C . LYS A 1 101 ? -17.145 -0.135 10.899 1.00 81.25 101 LYS A C 1
ATOM 808 O O . LYS A 1 101 ? -16.536 -0.096 11.970 1.00 81.25 101 LYS A O 1
ATOM 813 N N . PRO A 1 102 ? -17.786 0.936 10.422 1.00 76.94 102 PRO A N 1
ATOM 814 C CA . PRO A 1 102 ? -17.768 2.212 11.116 1.00 76.94 102 PRO A CA 1
ATOM 815 C C . PRO A 1 102 ? -18.499 2.131 12.460 1.00 76.94 102 PRO A C 1
ATOM 817 O O . PRO A 1 102 ? -19.570 1.531 12.565 1.00 76.94 102 PRO A O 1
ATOM 820 N N . SER A 1 103 ? -17.951 2.786 13.484 1.00 76.56 103 SER A N 1
ATOM 821 C CA . SER A 1 103 ? -18.573 2.832 14.813 1.00 76.56 103 SER A CA 1
ATOM 822 C C . SER A 1 103 ? -19.759 3.799 14.844 1.00 76.56 103 SER A C 1
ATOM 824 O O . SER A 1 103 ? -19.750 4.838 14.174 1.00 76.56 103 SER A O 1
ATOM 826 N N . ALA A 1 104 ? -20.750 3.530 15.699 1.00 77.94 104 ALA A N 1
ATOM 827 C CA . ALA A 1 104 ? -21.841 4.474 15.936 1.00 77.94 104 ALA A CA 1
ATOM 828 C C . ALA A 1 104 ? -21.299 5.843 16.396 1.00 77.94 104 ALA A C 1
ATOM 830 O O . ALA A 1 104 ? -20.310 5.947 17.123 1.00 77.94 104 ALA A O 1
ATOM 831 N N . GLY A 1 105 ? -21.922 6.922 15.926 1.00 72.62 105 GLY A N 1
ATOM 832 C CA . GLY A 1 105 ? -21.479 8.293 16.175 1.00 72.62 105 GLY A CA 1
ATOM 833 C C . GLY A 1 105 ? -20.330 8.773 15.279 1.00 72.62 105 GLY A C 1
ATOM 834 O O . GLY A 1 105 ? -20.045 9.974 15.258 1.00 72.62 105 GLY A O 1
ATOM 835 N N . GLN A 1 106 ? -19.683 7.890 14.510 1.00 76.31 106 GLN A N 1
ATOM 836 C CA . GLN A 1 106 ? -18.676 8.286 13.530 1.00 76.31 106 GLN A CA 1
ATOM 837 C C . GLN A 1 106 ? -19.319 9.052 12.373 1.00 76.31 106 GLN A C 1
ATOM 839 O O . GLN A 1 106 ? -20.424 8.734 11.943 1.00 76.31 106 GLN A O 1
ATOM 844 N N . ILE A 1 107 ? -18.637 10.085 11.877 1.00 75.12 107 ILE A N 1
ATOM 845 C CA . ILE A 1 107 ? -19.063 10.782 10.663 1.00 75.12 107 ILE A CA 1
ATOM 846 C C . ILE A 1 107 ? -18.410 10.084 9.480 1.00 75.12 107 ILE A C 1
ATOM 848 O O . ILE A 1 107 ? -17.184 10.005 9.404 1.00 75.12 107 ILE A O 1
ATOM 852 N N . VAL A 1 108 ? -19.235 9.605 8.558 1.00 72.31 108 VAL A N 1
ATOM 853 C CA . VAL A 1 108 ? -18.797 8.984 7.308 1.00 72.31 108 VAL A CA 1
ATOM 854 C C . VAL A 1 108 ? -19.430 9.705 6.130 1.00 72.31 108 VAL A C 1
ATOM 856 O O . VAL A 1 108 ? -20.464 10.361 6.265 1.00 72.31 108 VAL A O 1
ATOM 859 N N . LYS A 1 109 ? -18.794 9.603 4.965 1.00 75.38 109 LYS A N 1
ATOM 860 C CA . LYS A 1 109 ? -19.386 10.057 3.710 1.00 75.38 109 LYS A CA 1
ATOM 861 C C . LYS A 1 109 ? -20.136 8.890 3.085 1.00 75.38 109 LYS A C 1
ATOM 863 O O . LYS A 1 109 ? -19.573 7.808 2.961 1.00 75.38 109 LYS A O 1
ATOM 868 N N . VAL A 1 110 ? -21.394 9.115 2.726 1.00 75.94 110 VAL A N 1
ATOM 869 C CA . VAL A 1 110 ? -22.210 8.145 1.993 1.00 75.94 110 VAL A CA 1
ATOM 870 C C . VAL A 1 110 ? -22.707 8.765 0.686 1.00 75.94 110 VAL A C 1
ATOM 872 O O . VAL A 1 110 ? -22.870 9.990 0.612 1.00 75.94 110 VAL A O 1
ATOM 875 N N . PRO A 1 111 ? -22.969 7.955 -0.353 1.00 72.56 111 PRO A N 1
ATOM 876 C CA . PRO A 1 111 ? -23.587 8.446 -1.577 1.00 72.56 111 PRO A CA 1
ATOM 877 C C . PRO A 1 111 ? -24.963 9.057 -1.289 1.00 72.56 111 PRO A C 1
ATOM 879 O O . PRO A 1 111 ? -25.748 8.506 -0.514 1.00 72.56 111 PRO A O 1
ATOM 882 N N . GLN A 1 112 ? -25.281 10.180 -1.931 1.00 77.31 112 GLN A N 1
ATOM 883 C CA . GLN A 1 112 ? -26.607 10.771 -1.827 1.00 77.31 112 GLN A CA 1
ATOM 884 C C . GLN A 1 112 ? -27.630 9.866 -2.544 1.00 77.31 112 GLN A C 1
ATOM 886 O O . GLN A 1 112 ? -27.422 9.514 -3.710 1.00 77.31 112 GLN A O 1
ATOM 891 N N . PRO A 1 113 ? -28.765 9.517 -1.909 1.00 76.00 113 PRO A N 1
ATOM 892 C CA . PRO A 1 113 ? -29.818 8.754 -2.569 1.00 76.00 113 PRO A CA 1
ATOM 893 C C . PRO A 1 113 ? -30.321 9.474 -3.829 1.00 76.00 113 PRO A C 1
ATOM 895 O O . PRO A 1 113 ? -30.762 10.625 -3.777 1.00 76.00 113 PRO A O 1
ATOM 898 N N . GLY A 1 114 ? -30.231 8.793 -4.973 1.00 72.06 114 GLY A N 1
ATOM 899 C CA . GLY A 1 114 ? -30.573 9.343 -6.290 1.00 72.06 114 GLY A CA 1
ATOM 900 C C . GLY A 1 114 ? -29.453 10.127 -6.988 1.00 72.06 114 GLY A C 1
ATOM 901 O O . GLY A 1 114 ? -29.640 10.534 -8.128 1.00 72.06 114 GLY A O 1
ATOM 902 N N . ASN A 1 115 ? -28.290 10.320 -6.356 1.00 69.62 115 ASN A N 1
ATOM 903 C CA . ASN A 1 115 ? -27.087 10.848 -7.006 1.00 69.62 115 ASN A CA 1
ATOM 904 C C . ASN A 1 115 ? -25.815 10.211 -6.401 1.00 69.62 115 ASN A C 1
ATOM 906 O O . ASN A 1 115 ? -25.190 10.801 -5.514 1.00 69.62 115 ASN A O 1
ATOM 910 N N . PRO A 1 116 ? -25.408 9.018 -6.878 1.00 64.62 116 PRO A N 1
ATOM 911 C CA . PRO A 1 116 ? -24.270 8.270 -6.332 1.00 64.62 116 PRO A CA 1
ATOM 912 C C . PRO A 1 116 ? -22.911 8.985 -6.444 1.00 64.62 116 PRO A C 1
ATOM 914 O O . PRO A 1 116 ? -21.964 8.645 -5.727 1.00 64.62 116 PRO A O 1
ATOM 917 N N . SER A 1 117 ? -22.807 9.970 -7.340 1.00 60.81 117 SER A N 1
ATOM 918 C CA . SER A 1 117 ? -21.604 10.779 -7.561 1.00 60.81 117 SER A CA 1
ATOM 919 C C . SER A 1 117 ? -21.432 11.865 -6.496 1.00 60.81 117 SER A C 1
ATOM 921 O O . SER A 1 117 ? -20.323 12.343 -6.268 1.00 60.81 117 SER A O 1
ATOM 923 N N . LYS A 1 118 ? -22.511 12.245 -5.801 1.00 68.50 118 LYS A N 1
ATOM 924 C CA . LYS A 1 118 ? -22.479 13.252 -4.740 1.00 68.50 118 LYS A CA 1
ATOM 925 C C . LYS A 1 118 ? -22.397 12.589 -3.368 1.00 68.50 118 LYS A C 1
ATOM 927 O O . LYS A 1 118 ? -23.266 11.816 -2.986 1.00 68.50 118 LYS A O 1
ATOM 932 N N . GLN A 1 119 ? -21.360 12.931 -2.610 1.00 72.75 119 GLN A N 1
ATOM 933 C CA . GLN A 1 119 ? -21.139 12.429 -1.255 1.00 72.75 119 GLN A CA 1
ATOM 934 C C . GLN A 1 119 ? -21.726 13.389 -0.219 1.00 72.75 119 GLN A C 1
ATOM 936 O O . GLN A 1 119 ? -21.536 14.604 -0.308 1.00 72.75 119 GLN A O 1
ATOM 941 N N . VAL A 1 120 ? -22.399 12.845 0.791 1.00 75.44 120 VAL A N 1
ATOM 942 C CA . VAL A 1 120 ? -22.906 13.600 1.941 1.00 75.44 120 VAL A CA 1
ATOM 943 C C . VAL A 1 120 ? -22.331 13.023 3.225 1.00 75.44 120 VAL A C 1
ATOM 945 O O . VAL A 1 120 ? -22.234 11.810 3.387 1.00 75.44 120 VAL A O 1
ATOM 948 N N . ALA A 1 121 ? -21.908 13.900 4.132 1.00 77.56 121 ALA A N 1
ATOM 949 C CA . ALA A 1 121 ? -21.449 13.485 5.447 1.00 77.56 121 ALA A CA 1
ATOM 950 C C . ALA A 1 121 ? -22.661 13.206 6.339 1.00 77.56 121 ALA A C 1
ATOM 952 O O . ALA A 1 121 ? -23.570 14.032 6.423 1.00 77.56 121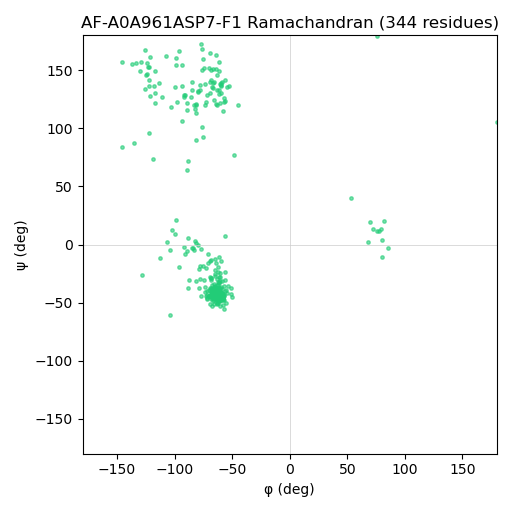 ALA A O 1
ATOM 953 N N . GLY A 1 122 ? -22.654 12.072 7.028 1.00 80.62 122 GLY A N 1
ATOM 954 C CA . GLY A 1 122 ? -23.673 11.746 8.009 1.00 80.62 122 GLY A CA 1
ATOM 955 C C . GLY A 1 122 ? -23.103 10.945 9.167 1.00 80.62 122 GLY A C 1
ATOM 956 O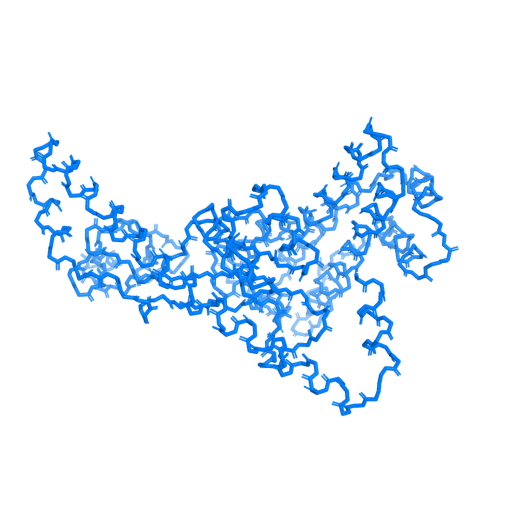 O . GLY A 1 122 ? -22.030 10.345 9.075 1.00 80.62 122 GLY A O 1
ATOM 957 N N . ARG A 1 123 ? -23.809 11.007 10.293 1.00 84.38 123 ARG A N 1
ATOM 958 C CA . ARG A 1 123 ? -23.438 10.301 11.515 1.00 84.38 123 ARG A CA 1
ATOM 959 C C . ARG A 1 123 ? -23.984 8.877 11.455 1.00 84.38 123 ARG A C 1
ATOM 961 O O . ARG A 1 123 ? -25.149 8.686 11.122 1.00 84.38 123 ARG A O 1
ATOM 968 N N . VAL A 1 124 ? -23.137 7.907 11.778 1.00 84.38 124 VAL A N 1
ATOM 969 C CA . VAL A 1 124 ? -23.503 6.490 11.822 1.00 84.38 124 VAL A CA 1
ATOM 970 C C . VAL A 1 124 ? -24.393 6.226 13.036 1.00 84.38 124 VAL A C 1
ATOM 972 O O . VAL A 1 124 ? -24.068 6.621 14.157 1.00 84.38 124 VAL A O 1
ATOM 975 N N . ASN A 1 125 ? -25.529 5.588 12.791 1.00 83.25 125 ASN A N 1
ATOM 976 C CA . ASN A 1 125 ? -26.505 5.138 13.772 1.00 83.25 125 ASN A CA 1
ATOM 977 C C . ASN A 1 125 ? -26.010 3.866 14.484 1.00 83.25 125 ASN A C 1
ATOM 979 O O . ASN A 1 125 ? -25.067 3.211 14.041 1.00 83.25 125 ASN A O 1
ATOM 983 N N . ALA A 1 126 ? -26.674 3.478 15.576 1.00 80.94 126 ALA A N 1
ATOM 984 C CA . ALA A 1 126 ? -26.334 2.265 16.329 1.00 80.94 126 ALA A CA 1
ATOM 985 C C . ALA A 1 126 ? -26.454 0.966 15.502 1.00 80.94 126 ALA A C 1
ATOM 987 O O . ALA A 1 126 ? -25.784 -0.017 15.799 1.00 80.94 126 ALA A O 1
ATOM 988 N N . ASP A 1 127 ? -27.276 0.971 14.450 1.00 80.31 127 ASP A N 1
ATOM 989 C CA . ASP A 1 127 ? -27.481 -0.152 13.526 1.00 80.31 127 ASP A CA 1
ATOM 990 C C . ASP A 1 127 ? -26.498 -0.169 12.336 1.00 80.31 127 ASP A C 1
ATOM 992 O O . ASP A 1 127 ? -26.631 -0.996 11.433 1.00 80.3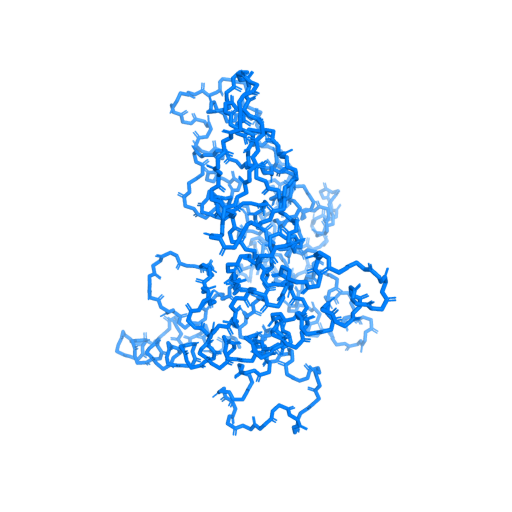1 127 ASP A O 1
ATOM 996 N N . GLY A 1 128 ? -25.511 0.736 12.311 1.00 78.00 128 GLY A N 1
ATOM 997 C CA . GLY A 1 128 ? -24.526 0.832 11.230 1.00 78.00 128 GLY A CA 1
ATOM 998 C C . GLY A 1 128 ? -25.042 1.516 9.958 1.00 78.00 128 GLY A C 1
ATOM 999 O O . GLY A 1 128 ? -24.388 1.456 8.914 1.00 78.00 128 GLY A O 1
ATOM 1000 N N . THR A 1 129 ? -26.205 2.169 10.006 1.00 87.62 129 THR A N 1
ATOM 1001 C CA . THR A 1 129 ? -26.720 2.990 8.901 1.00 87.62 129 THR A CA 1
ATOM 1002 C C . THR A 1 129 ? -26.395 4.469 9.089 1.00 87.62 129 THR A C 1
ATOM 1004 O O . THR A 1 129 ? -26.016 4.914 10.166 1.00 87.62 129 THR A O 1
ATOM 1007 N N . VAL A 1 130 ? -26.555 5.259 8.036 1.00 86.81 130 VAL A N 1
ATOM 1008 C CA . VAL A 1 130 ? -26.536 6.718 8.068 1.00 86.81 130 VAL A CA 1
ATOM 1009 C C . VAL A 1 130 ? -27.867 7.211 7.534 1.00 86.81 130 VAL A C 1
ATOM 1011 O O . VAL A 1 130 ? -28.283 6.833 6.437 1.00 86.81 130 VAL A O 1
ATOM 1014 N N . THR A 1 131 ? -28.523 8.084 8.292 1.00 88.69 131 THR A N 1
ATOM 1015 C CA . THR A 1 131 ? -29.726 8.771 7.822 1.00 88.69 131 THR A CA 1
ATOM 1016 C C . THR A 1 131 ? -29.320 9.958 6.956 1.00 88.69 131 THR A C 1
ATOM 1018 O O . THR A 1 131 ? -28.622 10.864 7.413 1.00 88.69 131 THR A O 1
ATOM 1021 N N . VAL A 1 132 ? -29.758 9.961 5.700 1.00 85.81 132 VAL A N 1
ATOM 1022 C CA . VAL A 1 132 ? -29.491 11.028 4.730 1.00 85.81 132 VAL A CA 1
ATOM 1023 C C . VAL A 1 132 ? -30.773 11.484 4.062 1.00 85.81 132 VAL A C 1
ATOM 1025 O O . VAL A 1 132 ? -31.689 10.698 3.838 1.00 85.81 132 VAL A O 1
ATOM 1028 N N . ARG A 1 133 ? -30.824 12.763 3.692 1.00 82.38 133 ARG A N 1
ATOM 1029 C CA . ARG A 1 133 ? -31.984 13.319 3.003 1.00 82.38 133 ARG A CA 1
ATOM 1030 C C . ARG A 1 133 ? -31.917 13.013 1.507 1.00 82.38 133 ARG A C 1
ATOM 1032 O O . ARG A 1 133 ? -30.999 13.455 0.807 1.00 82.38 133 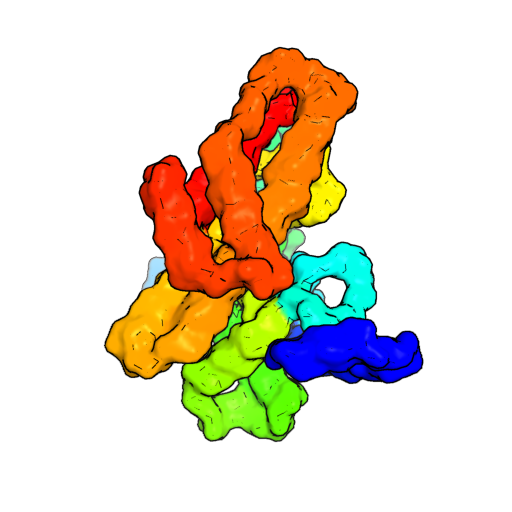ARG A O 1
ATOM 1039 N N . GLY A 1 134 ? -32.885 12.239 1.035 1.00 74.81 134 GLY A N 1
ATOM 1040 C CA . GLY A 1 134 ? -33.090 11.898 -0.363 1.00 74.81 134 GLY A CA 1
ATOM 1041 C C . GLY A 1 134 ? -33.419 13.116 -1.222 1.00 74.81 134 GLY A C 1
ATOM 1042 O O . GLY A 1 134 ? -33.785 14.187 -0.731 1.00 74.81 134 GLY A O 1
ATOM 1043 N N . SER A 1 135 ? -33.276 12.946 -2.535 1.00 71.56 135 SER A N 1
ATOM 1044 C CA . SER A 1 135 ? -33.610 13.966 -3.540 1.00 71.56 135 SER A CA 1
ATOM 1045 C C . SER A 1 135 ? -35.096 14.349 -3.548 1.00 71.56 135 SER A C 1
ATOM 1047 O O . SER A 1 135 ? -35.434 15.467 -3.924 1.00 71.56 135 SER A O 1
ATOM 1049 N N . ASP A 1 136 ? -35.968 13.466 -3.062 1.00 77.69 136 ASP A N 1
ATOM 1050 C CA . ASP A 1 136 ? -37.399 13.700 -2.838 1.00 77.69 136 ASP A CA 1
ATOM 1051 C C . ASP A 1 136 ? -37.704 14.416 -1.504 1.00 77.69 136 ASP A C 1
ATOM 1053 O O . ASP A 1 136 ? -38.865 14.624 -1.149 1.00 77.69 136 ASP A O 1
ATOM 1057 N N . GLY A 1 137 ? -36.667 14.793 -0.750 1.00 78.31 137 GLY A N 1
ATOM 1058 C CA . GLY A 1 137 ? -36.776 15.496 0.523 1.00 78.31 137 GLY A CA 1
ATOM 1059 C C . GLY A 1 137 ? -37.100 14.607 1.725 1.00 78.31 137 GLY A C 1
ATOM 1060 O O . GLY A 1 137 ? -37.246 15.164 2.819 1.00 78.31 137 GLY A O 1
ATOM 1061 N N . LYS A 1 138 ? -37.188 13.279 1.555 1.00 84.88 138 LYS A N 1
ATOM 1062 C CA . LYS A 1 138 ? -37.430 12.311 2.637 1.00 84.88 138 LYS A CA 1
ATOM 1063 C C . LYS A 1 138 ? -36.130 11.760 3.205 1.00 84.88 138 LYS A C 1
ATOM 1065 O O . LYS A 1 138 ? -35.119 11.703 2.514 1.00 84.88 138 LYS A O 1
ATOM 1070 N N . ASP A 1 139 ? -36.169 11.316 4.452 1.00 87.94 139 ASP A N 1
ATOM 1071 C CA . ASP A 1 139 ? -35.028 10.650 5.069 1.00 87.94 139 ASP A CA 1
ATOM 1072 C C . ASP A 1 139 ? -34.935 9.198 4.592 1.00 87.94 139 ASP A C 1
ATOM 1074 O O . ASP A 1 139 ? -35.923 8.463 4.565 1.00 87.94 139 ASP A O 1
ATOM 1078 N N . VAL A 1 140 ? -33.729 8.795 4.208 1.00 87.31 140 VAL A N 1
ATOM 1079 C CA . VAL A 1 140 ? -33.393 7.454 3.736 1.00 87.31 140 VAL A CA 1
ATOM 1080 C C . VAL A 1 140 ? -32.236 6.941 4.577 1.00 87.31 140 VAL A C 1
ATOM 1082 O O . VAL A 1 140 ? -31.253 7.652 4.793 1.00 87.31 140 VAL A O 1
ATOM 1085 N N . GLN A 1 141 ? -32.338 5.699 5.039 1.00 89.12 141 GLN A N 1
ATOM 1086 C CA . GLN A 1 141 ? -31.213 5.025 5.669 1.00 89.12 141 GLN A CA 1
ATOM 1087 C C . GLN A 1 141 ? -30.342 4.356 4.614 1.00 89.12 141 GLN A C 1
ATOM 1089 O O . GLN A 1 141 ? -30.817 3.578 3.788 1.00 89.12 141 GLN A O 1
ATOM 1094 N N . VAL A 1 142 ? -29.052 4.664 4.656 1.00 84.94 142 VAL A N 1
ATOM 1095 C CA . VAL A 1 142 ? -28.038 4.081 3.779 1.00 84.94 142 VAL A CA 1
ATOM 1096 C C . VAL A 1 142 ? -27.045 3.331 4.651 1.00 84.94 142 VAL A C 1
ATOM 1098 O O . VAL A 1 142 ? -26.647 3.834 5.699 1.00 84.94 142 VAL A O 1
ATOM 1101 N N . LYS A 1 143 ? -26.636 2.126 4.249 1.00 83.75 143 LYS A N 1
ATOM 1102 C CA . LYS A 1 143 ? -25.594 1.387 4.971 1.00 83.75 143 LYS A CA 1
ATOM 1103 C C . LYS A 1 143 ? -24.308 2.218 4.984 1.00 83.75 143 LYS A C 1
ATOM 1105 O O . LYS A 1 143 ? -23.882 2.707 3.937 1.00 83.75 143 LYS A O 1
ATOM 1110 N N . ALA A 1 144 ? -23.707 2.387 6.157 1.00 79.94 144 ALA A N 1
ATOM 1111 C CA . ALA A 1 144 ? -22.432 3.072 6.259 1.00 79.94 144 ALA A CA 1
ATOM 1112 C C . ALA A 1 144 ? -21.339 2.227 5.568 1.00 79.94 144 ALA A C 1
ATOM 1114 O O . ALA A 1 144 ? -21.320 1.007 5.754 1.00 79.94 144 ALA A O 1
ATOM 1115 N N . PRO A 1 145 ? -20.462 2.832 4.748 1.00 75.69 145 PRO A N 1
ATOM 1116 C CA . PRO A 1 145 ? -19.362 2.109 4.130 1.00 75.69 145 PRO A CA 1
ATOM 1117 C C . PRO A 1 145 ? -18.340 1.702 5.190 1.00 75.69 145 PRO A C 1
ATOM 1119 O O . PRO A 1 145 ? -18.141 2.420 6.175 1.00 75.69 145 PRO A O 1
ATOM 1122 N N . ASP A 1 146 ? -17.663 0.583 4.951 1.00 78.50 146 ASP A N 1
ATOM 1123 C CA . ASP A 1 146 ? -16.517 0.191 5.763 1.00 78.50 146 ASP A CA 1
ATOM 1124 C C . ASP A 1 146 ? -15.409 1.244 5.652 1.00 78.50 146 ASP A C 1
ATOM 1126 O O . ASP A 1 146 ? -15.258 1.938 4.641 1.00 78.50 146 ASP A O 1
ATOM 1130 N N . ILE A 1 147 ? -14.637 1.384 6.722 1.00 73.88 147 ILE A N 1
ATOM 1131 C CA . ILE A 1 147 ? -13.587 2.386 6.843 1.00 73.88 147 ILE A CA 1
ATOM 1132 C C . ILE A 1 147 ? -12.248 1.669 6.838 1.00 73.88 147 ILE A C 1
ATOM 1134 O O . ILE A 1 147 ? -12.020 0.779 7.655 1.00 73.88 147 ILE A O 1
ATOM 1138 N N . ASP A 1 148 ? -11.345 2.081 5.950 1.00 72.81 148 ASP A N 1
ATOM 1139 C CA . ASP A 1 148 ? -9.966 1.600 6.016 1.00 72.81 148 ASP A CA 1
ATOM 1140 C C . ASP A 1 148 ? -9.324 1.974 7.348 1.00 72.81 148 ASP A C 1
ATOM 1142 O O . ASP A 1 148 ? -9.435 3.108 7.830 1.00 72.81 148 ASP A O 1
ATOM 1146 N N . VAL A 1 149 ? -8.614 1.009 7.913 1.00 79.19 149 VAL A N 1
ATOM 1147 C CA . VAL A 1 149 ? -7.703 1.247 9.020 1.00 79.19 149 VAL A CA 1
ATOM 1148 C C . VAL A 1 149 ? -6.621 2.214 8.527 1.00 79.19 149 VAL A C 1
ATOM 1150 O O . VAL A 1 149 ? -6.034 1.957 7.475 1.00 79.19 149 VAL A O 1
ATOM 1153 N N . PRO A 1 150 ? -6.340 3.316 9.251 1.00 78.94 150 PRO A N 1
ATOM 1154 C CA . PRO A 1 150 ? -5.333 4.284 8.831 1.00 78.94 150 PRO A CA 1
ATOM 1155 C C . PRO A 1 150 ? -3.986 3.617 8.540 1.00 78.94 150 PRO A C 1
ATOM 1157 O O . PRO A 1 150 ? -3.515 2.807 9.343 1.00 78.94 150 PRO A O 1
ATOM 1160 N N . HIS A 1 151 ? -3.341 4.004 7.438 1.00 76.62 151 HIS A N 1
ATOM 1161 C CA . HIS A 1 151 ? -2.100 3.406 6.947 1.00 76.62 151 HIS A CA 1
ATOM 1162 C C . HIS A 1 151 ? -1.034 3.299 8.036 1.00 76.62 151 HIS A C 1
ATOM 1164 O O . HIS A 1 151 ? -0.426 2.248 8.184 1.00 76.62 151 HIS A O 1
ATOM 1170 N N . SER A 1 152 ? -0.820 4.351 8.831 1.00 79.12 152 SER A N 1
ATOM 1171 C CA . SER A 1 152 ? 0.196 4.334 9.890 1.00 79.12 152 SER A CA 1
ATOM 1172 C C . SER A 1 152 ? -0.081 3.266 10.949 1.00 79.12 152 SER A C 1
ATOM 1174 O O . SER A 1 152 ? 0.838 2.565 11.364 1.00 79.12 152 SER A O 1
ATOM 1176 N N . MET A 1 153 ? -1.346 3.104 11.347 1.00 87.00 153 MET A N 1
ATOM 1177 C CA . MET A 1 153 ? -1.767 2.096 12.318 1.00 87.00 153 MET A CA 1
ATOM 1178 C C . MET A 1 153 ? -1.660 0.686 11.730 1.00 87.00 153 MET A C 1
ATOM 1180 O O . MET A 1 153 ? -1.145 -0.212 12.396 1.00 87.00 153 MET A O 1
ATOM 1184 N N . LEU A 1 154 ? -2.113 0.505 10.485 1.00 88.25 154 LEU A N 1
ATOM 1185 C CA . LEU A 1 154 ? -2.027 -0.770 9.776 1.00 88.25 154 LEU A CA 1
ATOM 1186 C C . LEU A 1 154 ? -0.573 -1.183 9.557 1.00 88.25 154 LEU A C 1
ATOM 1188 O O . LEU A 1 154 ? -0.209 -2.291 9.928 1.00 88.25 154 LEU A O 1
ATOM 1192 N N . LYS A 1 155 ? 0.261 -0.291 9.014 1.00 86.62 155 LYS A N 1
ATOM 1193 C CA . LYS A 1 155 ? 1.685 -0.530 8.754 1.00 86.62 155 LYS A CA 1
ATOM 1194 C C . LYS A 1 155 ? 2.405 -0.954 10.026 1.00 86.62 155 LYS A C 1
ATOM 1196 O O . LYS A 1 155 ? 3.079 -1.975 10.027 1.00 86.62 155 LYS A O 1
ATOM 1201 N N . GLU A 1 156 ? 2.232 -0.210 11.116 1.00 89.50 156 GLU A N 1
ATOM 1202 C CA . GLU A 1 156 ? 2.905 -0.523 12.377 1.00 89.50 156 GLU A CA 1
ATOM 1203 C C . GLU A 1 156 ? 2.485 -1.893 12.933 1.00 89.50 156 GLU A C 1
ATOM 1205 O O . GLU A 1 156 ? 3.341 -2.691 13.314 1.00 89.50 156 GLU A O 1
ATOM 1210 N N . ALA A 1 157 ? 1.180 -2.190 12.957 1.00 92.81 157 ALA A N 1
ATOM 1211 C CA . ALA A 1 157 ? 0.680 -3.477 13.438 1.00 92.81 157 ALA A CA 1
ATOM 1212 C C . ALA A 1 157 ? 1.114 -4.633 12.521 1.00 92.81 157 ALA A C 1
ATOM 1214 O O . ALA A 1 157 ? 1.582 -5.668 12.996 1.00 92.81 157 ALA A O 1
ATOM 1215 N N . TYR A 1 158 ? 0.991 -4.454 11.207 1.00 91.62 158 TYR A N 1
ATOM 1216 C CA . TYR A 1 158 ? 1.275 -5.487 10.221 1.00 91.62 158 TYR A CA 1
ATOM 1217 C C . TYR A 1 158 ? 2.766 -5.810 10.141 1.00 91.62 158 TYR A C 1
ATOM 1219 O O . TYR A 1 158 ? 3.128 -6.974 10.261 1.00 91.62 158 TYR A O 1
ATOM 1227 N N . GLU A 1 159 ? 3.645 -4.813 9.993 1.00 91.81 159 GLU A N 1
ATOM 1228 C CA . GLU A 1 159 ? 5.093 -5.046 9.877 1.00 91.81 159 GLU A CA 1
ATOM 1229 C C . GLU A 1 159 ? 5.655 -5.723 11.132 1.00 91.81 159 GLU A C 1
ATOM 1231 O O . GLU A 1 159 ? 6.441 -6.665 11.030 1.00 91.81 159 GLU A O 1
ATOM 1236 N N . LYS A 1 160 ? 5.186 -5.309 12.317 1.00 94.62 160 LYS A N 1
ATOM 1237 C CA . LYS A 1 160 ? 5.489 -5.970 13.592 1.00 94.62 160 LYS A CA 1
ATOM 1238 C C . LYS A 1 160 ? 5.084 -7.445 13.561 1.00 94.62 160 LYS A C 1
ATOM 1240 O O . LYS A 1 160 ? 5.916 -8.312 13.812 1.00 94.62 160 LYS A O 1
ATOM 1245 N N . ASN A 1 161 ? 3.820 -7.743 13.260 1.00 94.81 161 ASN A N 1
ATOM 1246 C CA . ASN A 1 161 ? 3.319 -9.119 13.284 1.00 94.81 161 ASN A CA 1
ATOM 1247 C C . ASN A 1 161 ? 3.950 -9.983 12.187 1.00 94.81 161 ASN A C 1
ATOM 1249 O O . ASN A 1 161 ? 4.218 -11.161 12.419 1.00 94.81 161 ASN A O 1
ATOM 1253 N N . PHE A 1 162 ? 4.236 -9.398 11.025 1.00 91.69 162 PHE A N 1
ATOM 1254 C CA . PHE A 1 162 ? 4.937 -10.056 9.931 1.00 91.69 162 PHE A CA 1
ATOM 1255 C C . PHE A 1 162 ? 6.358 -10.433 10.351 1.00 91.69 162 PHE A C 1
ATOM 1257 O O . PHE A 1 162 ? 6.760 -11.584 10.195 1.00 91.69 162 PHE A O 1
ATOM 1264 N N . TYR A 1 163 ? 7.091 -9.506 10.975 1.00 92.31 163 TYR A N 1
ATOM 1265 C CA . TYR A 1 163 ? 8.423 -9.773 11.509 1.00 92.31 163 TYR A CA 1
ATOM 1266 C C . TYR A 1 163 ? 8.416 -10.911 12.531 1.00 92.31 163 TYR A C 1
ATOM 1268 O O . TYR A 1 163 ? 9.226 -11.835 12.435 1.00 92.31 163 TYR A O 1
ATOM 1276 N N . GLU A 1 164 ? 7.485 -10.883 13.485 1.00 94.38 164 GLU A N 1
ATOM 1277 C CA . GLU A 1 164 ? 7.390 -11.925 14.511 1.00 94.38 164 GLU A CA 1
ATOM 1278 C C . GLU A 1 164 ? 7.034 -13.293 13.927 1.00 94.38 164 GLU A C 1
ATOM 1280 O O . GLU A 1 164 ? 7.549 -14.312 14.387 1.00 94.38 164 GLU A O 1
ATOM 1285 N N . THR A 1 165 ? 6.195 -13.318 12.893 1.00 91.62 165 THR A N 1
ATOM 1286 C CA . THR A 1 165 ? 5.780 -14.555 12.222 1.00 91.62 165 THR A CA 1
ATOM 1287 C C . THR A 1 165 ? 6.911 -15.136 11.372 1.00 91.62 165 THR A C 1
ATOM 1289 O O . THR A 1 165 ? 7.180 -16.331 11.440 1.00 91.62 165 THR A O 1
ATOM 1292 N N . VAL A 1 166 ? 7.624 -14.298 10.612 1.00 87.00 166 VAL A N 1
ATOM 1293 C CA . VAL A 1 166 ? 8.713 -14.735 9.721 1.00 87.00 166 VAL A CA 1
ATOM 1294 C C . VAL A 1 166 ? 9.967 -15.135 10.498 1.00 87.00 166 VAL A C 1
ATOM 1296 O O . VAL A 1 166 ? 10.633 -16.105 10.142 1.00 87.00 166 VAL A O 1
ATOM 1299 N N . THR A 1 167 ? 10.326 -14.386 11.542 1.00 88.31 167 THR A N 1
ATOM 1300 C CA . THR A 1 167 ? 11.602 -14.586 12.251 1.00 88.31 167 THR A CA 1
ATOM 1301 C C . THR A 1 167 ? 11.481 -15.448 13.505 1.00 88.31 167 THR A C 1
ATOM 1303 O O . THR A 1 167 ? 12.497 -15.930 14.008 1.00 88.31 167 THR A O 1
ATOM 1306 N N . GLY A 1 168 ? 10.270 -15.594 14.056 1.00 90.94 168 GLY A N 1
ATOM 1307 C CA . GLY A 1 168 ? 10.032 -16.194 15.370 1.00 90.94 168 GLY A CA 1
ATOM 1308 C C . GLY A 1 168 ? 10.548 -15.362 16.555 1.00 90.94 168 GLY A C 1
ATOM 1309 O O . GLY A 1 168 ? 10.442 -15.805 17.698 1.00 90.94 168 GLY A O 1
ATOM 1310 N N . LYS A 1 169 ? 11.116 -14.172 16.310 1.00 92.25 169 LYS A N 1
ATOM 1311 C CA . LYS A 1 169 ? 11.629 -13.249 17.335 1.00 92.25 169 LYS A CA 1
ATOM 1312 C C . LYS A 1 169 ? 10.615 -12.157 17.616 1.00 92.25 169 LYS A C 1
ATOM 1314 O O . LYS A 1 169 ? 9.851 -11.793 16.732 1.00 92.25 169 LYS A O 1
ATOM 1319 N N . LYS A 1 170 ? 10.644 -11.570 18.812 1.00 93.00 170 LYS A N 1
ATOM 1320 C CA . LYS A 1 170 ? 9.791 -10.411 19.109 1.00 93.00 170 LYS A CA 1
ATOM 1321 C C . LYS A 1 170 ? 10.263 -9.192 18.326 1.00 93.00 170 LYS A C 1
ATOM 1323 O O . LYS A 1 170 ? 11.461 -8.922 18.276 1.00 93.00 170 LYS A O 1
ATOM 1328 N N . ALA A 1 171 ? 9.334 -8.394 17.804 1.00 90.25 171 ALA A N 1
ATOM 1329 C CA . ALA A 1 171 ? 9.688 -7.155 17.109 1.00 90.25 171 ALA A CA 1
ATOM 1330 C C . ALA A 1 171 ? 10.421 -6.162 18.033 1.00 90.25 171 ALA A C 1
ATOM 1332 O O . ALA A 1 171 ? 11.261 -5.395 17.579 1.00 90.25 171 ALA A O 1
ATOM 1333 N N . SER A 1 172 ? 10.167 -6.224 19.348 1.00 91.38 172 SER A N 1
ATOM 1334 C CA . SER A 1 172 ? 10.867 -5.422 20.362 1.00 91.38 172 SER A CA 1
ATOM 1335 C C . SER A 1 172 ? 12.363 -5.735 20.501 1.00 91.38 172 SER A C 1
ATOM 1337 O O . SER A 1 172 ? 13.067 -5.012 21.198 1.00 91.38 172 SER A O 1
ATOM 1339 N N . GLU A 1 173 ? 12.838 -6.834 19.911 1.00 91.19 173 GLU A N 1
ATOM 1340 C CA . GLU A 1 173 ? 14.252 -7.233 19.907 1.00 91.19 173 GLU A CA 1
ATOM 1341 C C . GLU A 1 173 ? 15.012 -6.703 18.677 1.00 91.19 173 GLU A C 1
ATOM 1343 O O . GLU A 1 173 ? 16.215 -6.929 18.561 1.00 91.19 173 GLU A O 1
ATOM 1348 N N . ALA A 1 174 ? 14.327 -6.010 17.763 1.00 89.50 174 ALA A N 1
ATOM 1349 C CA . ALA A 1 174 ? 14.893 -5.422 16.554 1.00 89.50 174 ALA A CA 1
ATOM 1350 C C . ALA A 1 174 ? 14.674 -3.906 16.524 1.00 89.50 174 ALA A C 1
ATOM 1352 O O . ALA A 1 174 ? 13.821 -3.367 17.236 1.00 89.50 174 ALA A O 1
ATOM 1353 N N . SER A 1 175 ? 15.446 -3.197 15.697 1.00 89.06 175 SER A N 1
ATOM 1354 C CA . SER A 1 175 ? 15.157 -1.785 15.461 1.00 89.06 175 SER A CA 1
ATOM 1355 C C . SER A 1 175 ? 13.866 -1.642 14.633 1.00 89.06 175 SER A C 1
ATOM 1357 O O . SER A 1 175 ? 13.554 -2.521 13.824 1.00 89.06 175 SER A O 1
ATOM 1359 N N . PRO A 1 176 ? 13.110 -0.534 14.771 1.00 85.50 176 PRO A N 1
ATOM 1360 C CA . PRO A 1 176 ? 11.952 -0.275 13.911 1.00 85.50 176 PRO A CA 1
ATOM 1361 C C . PRO A 1 176 ? 12.299 -0.279 12.415 1.00 85.50 176 PRO A C 1
ATOM 1363 O O . PRO A 1 176 ? 11.469 -0.641 11.582 1.00 85.50 176 PRO A O 1
ATOM 1366 N N . GLU A 1 177 ? 13.531 0.108 12.079 1.00 83.38 177 GLU A N 1
ATOM 1367 C CA . GLU A 1 177 ? 14.040 0.088 10.711 1.00 83.38 177 GLU A CA 1
ATOM 1368 C C . GLU A 1 177 ? 14.221 -1.347 10.205 1.00 83.38 177 GLU A C 1
ATOM 1370 O O . GLU A 1 177 ? 13.771 -1.644 9.106 1.00 83.38 177 GLU A O 1
ATOM 1375 N N . ASP A 1 178 ? 14.768 -2.262 11.011 1.00 85.19 178 ASP A N 1
ATOM 1376 C CA . ASP A 1 178 ? 14.910 -3.678 10.635 1.00 85.19 178 ASP A CA 1
ATOM 1377 C C . ASP A 1 178 ? 13.550 -4.355 10.424 1.00 85.19 178 ASP A C 1
ATOM 1379 O O . ASP A 1 178 ? 13.370 -5.121 9.477 1.00 85.19 178 ASP A O 1
ATOM 1383 N N . VAL A 1 179 ? 12.570 -4.040 11.279 1.00 86.50 179 VAL A N 1
ATOM 1384 C CA . VAL A 1 179 ? 11.192 -4.541 11.154 1.00 86.50 179 VAL A CA 1
ATOM 1385 C C . VAL A 1 179 ? 10.564 -4.067 9.840 1.00 86.50 179 VAL A C 1
ATOM 1387 O O . VAL A 1 179 ? 10.025 -4.880 9.086 1.00 86.50 179 VAL A O 1
ATOM 1390 N N . SER A 1 180 ? 10.677 -2.771 9.522 1.00 81.31 180 SER A N 1
ATOM 1391 C CA . SER A 1 180 ? 10.135 -2.228 8.270 1.00 81.31 180 SER A CA 1
ATOM 1392 C C . SER A 1 180 ? 10.912 -2.714 7.041 1.00 81.31 180 SER A C 1
ATOM 1394 O O . SER A 1 180 ? 10.310 -3.025 6.013 1.00 81.31 180 SER A O 1
ATOM 1396 N N . ASN A 1 181 ? 12.237 -2.845 7.136 1.00 79.62 181 ASN A N 1
ATOM 1397 C CA . ASN A 1 181 ? 13.074 -3.341 6.047 1.00 79.62 181 ASN A CA 1
ATOM 1398 C C . ASN A 1 181 ? 12.741 -4.790 5.705 1.00 79.62 181 ASN A C 1
ATOM 1400 O O . ASN A 1 181 ? 12.639 -5.101 4.523 1.00 79.62 181 ASN A O 1
ATOM 1404 N N . LEU A 1 182 ? 12.469 -5.649 6.692 1.00 83.06 182 LEU A N 1
ATOM 1405 C CA . LEU A 1 182 ? 12.034 -7.018 6.418 1.00 83.06 182 LEU A CA 1
ATOM 1406 C C . LEU A 1 182 ? 10.714 -7.045 5.628 1.00 83.06 182 LEU A C 1
ATOM 1408 O O . LEU A 1 182 ? 10.595 -7.779 4.650 1.00 83.06 182 LEU A O 1
ATOM 1412 N N . ALA A 1 183 ? 9.731 -6.221 5.997 1.00 80.56 183 ALA A N 1
ATOM 1413 C CA . ALA A 1 183 ? 8.478 -6.115 5.247 1.00 80.56 183 ALA A CA 1
ATOM 1414 C C . ALA A 1 183 ? 8.718 -5.663 3.790 1.00 80.56 183 ALA A C 1
ATOM 1416 O O . ALA A 1 183 ? 8.214 -6.287 2.854 1.00 80.56 183 ALA A O 1
ATOM 1417 N N . LYS A 1 184 ? 9.575 -4.656 3.578 1.00 73.62 184 LYS A N 1
ATOM 1418 C CA . LYS A 1 184 ? 9.981 -4.182 2.240 1.00 73.62 184 LYS A CA 1
ATOM 1419 C C . LYS A 1 184 ? 10.761 -5.233 1.439 1.00 73.62 184 LYS A C 1
ATOM 1421 O O . LYS A 1 184 ? 10.577 -5.380 0.226 1.00 73.62 184 LYS A O 1
ATOM 1426 N N . GLU A 1 185 ? 11.628 -5.998 2.096 1.00 72.94 185 GLU A N 1
ATOM 1427 C CA . GLU A 1 185 ? 12.381 -7.106 1.500 1.00 72.94 185 GLU A CA 1
ATOM 1428 C C . GLU A 1 185 ? 11.483 -8.260 1.044 1.00 72.94 185 GLU A C 1
ATOM 1430 O O . GLU A 1 185 ? 11.871 -9.023 0.157 1.00 72.94 185 GLU A O 1
ATOM 1435 N N . TYR A 1 186 ? 10.282 -8.365 1.606 1.00 73.19 186 TYR A N 1
ATOM 1436 C CA . TYR A 1 186 ? 9.255 -9.321 1.201 1.00 73.19 186 TYR A CA 1
ATOM 1437 C C . TYR A 1 186 ? 8.141 -8.684 0.354 1.00 73.19 186 TYR A C 1
ATOM 1439 O O . TYR A 1 186 ? 7.115 -9.328 0.148 1.00 73.19 186 TYR A O 1
ATOM 1447 N N . ASP A 1 187 ? 8.328 -7.452 -0.140 1.00 69.62 187 ASP A N 1
ATOM 1448 C CA . ASP A 1 187 ? 7.344 -6.719 -0.959 1.00 69.62 187 ASP A CA 1
ATOM 1449 C C . ASP A 1 187 ? 5.957 -6.644 -0.295 1.00 69.62 187 ASP A C 1
ATOM 1451 O O . ASP A 1 187 ? 4.919 -6.816 -0.936 1.00 69.62 187 ASP A O 1
ATOM 1455 N N . GLN A 1 188 ? 5.952 -6.431 1.023 1.00 73.44 188 GLN A N 1
ATOM 1456 C CA . GLN A 1 188 ? 4.747 -6.183 1.801 1.00 73.44 188 GLN A CA 1
ATOM 1457 C C . GLN A 1 188 ? 4.476 -4.676 1.828 1.00 73.44 188 GLN A C 1
ATOM 1459 O O . GLN A 1 188 ? 5.268 -3.919 2.392 1.00 73.44 188 GLN A O 1
ATOM 1464 N N . ALA A 1 189 ? 3.360 -4.238 1.253 1.00 71.38 189 ALA A N 1
ATOM 1465 C CA . ALA A 1 189 ? 2.950 -2.836 1.267 1.00 71.38 189 ALA A CA 1
ATOM 1466 C C . ALA A 1 189 ? 1.632 -2.704 2.026 1.00 71.38 189 ALA A C 1
ATOM 1468 O O . ALA A 1 189 ? 0.648 -3.331 1.665 1.00 71.38 189 ALA A O 1
ATOM 1469 N N . CYS A 1 190 ? 1.592 -1.910 3.092 1.00 69.94 190 CYS A N 1
ATOM 1470 C CA . CYS A 1 190 ? 0.336 -1.603 3.779 1.00 69.94 190 CYS A CA 1
ATOM 1471 C C . CYS A 1 190 ? -0.261 -0.333 3.182 1.00 69.94 190 CYS A C 1
ATOM 1473 O O . CYS A 1 190 ? 0.423 0.684 3.125 1.00 69.94 190 CYS A O 1
ATOM 1475 N N . THR A 1 191 ? -1.528 -0.343 2.787 1.00 62.34 191 THR A N 1
ATOM 1476 C CA . THR A 1 191 ? -2.188 0.818 2.169 1.00 62.34 191 THR A CA 1
ATOM 1477 C C . THR A 1 191 ? -3.561 1.073 2.798 1.00 62.34 191 THR A C 1
ATOM 1479 O O . THR A 1 191 ? -4.176 0.177 3.374 1.00 62.34 191 THR A O 1
ATOM 1482 N N . ASP A 1 192 ? -4.042 2.313 2.707 1.00 58.53 192 ASP A N 1
ATOM 1483 C CA . ASP A 1 192 ? -5.435 2.712 2.960 1.00 58.53 192 ASP A CA 1
ATOM 1484 C C . ASP A 1 192 ? -5.963 3.471 1.724 1.00 58.53 192 ASP A C 1
ATOM 1486 O O . ASP A 1 192 ? -5.154 3.847 0.877 1.00 58.53 192 ASP A O 1
ATOM 1490 N N . ARG A 1 193 ? -7.276 3.733 1.573 1.00 53.41 193 ARG A N 1
ATOM 1491 C CA . ARG A 1 193 ? -7.808 4.415 0.363 1.00 53.41 193 ARG A CA 1
ATOM 1492 C C . ARG A 1 193 ? -7.246 5.817 0.104 1.00 53.41 193 ARG A C 1
ATOM 1494 O O . ARG A 1 193 ? -7.523 6.391 -0.940 1.00 53.41 193 ARG A O 1
ATOM 1501 N N . LEU A 1 194 ? -6.580 6.434 1.078 1.00 48.44 194 LEU A N 1
ATOM 1502 C CA . LEU A 1 194 ? -5.968 7.760 0.962 1.00 48.44 194 LEU A CA 1
ATOM 1503 C C . LEU A 1 194 ? -4.446 7.667 0.798 1.00 48.44 194 LEU A C 1
ATOM 1505 O O . LEU A 1 194 ? -3.789 8.692 0.608 1.00 48.44 194 LEU A O 1
ATOM 1509 N N . HIS A 1 195 ? -3.880 6.462 0.872 1.00 48.72 195 HIS A N 1
ATOM 1510 C CA . HIS A 1 195 ? -2.461 6.234 0.714 1.00 48.72 195 HIS A CA 1
ATOM 1511 C C . HIS A 1 195 ? -2.055 6.561 -0.727 1.00 48.72 195 HIS A C 1
ATOM 1513 O O . HIS A 1 195 ? -2.769 6.178 -1.657 1.00 48.72 195 HIS A O 1
ATOM 1519 N N . PRO A 1 196 ? -0.900 7.213 -0.948 1.00 47.84 196 PRO A N 1
ATOM 1520 C CA . PRO A 1 196 ? -0.428 7.517 -2.294 1.00 47.84 196 PRO A CA 1
ATOM 1521 C C . PRO A 1 196 ? -0.288 6.289 -3.196 1.00 47.84 196 PRO A C 1
ATOM 1523 O O . PRO A 1 196 ? -0.349 6.441 -4.402 1.00 47.84 196 PRO A O 1
ATOM 1526 N N . GLU A 1 197 ? -0.123 5.083 -2.642 1.00 47.88 197 GLU A N 1
ATOM 1527 C CA . GLU A 1 197 ? -0.063 3.830 -3.417 1.00 47.88 197 GLU A CA 1
ATOM 1528 C C . GLU A 1 197 ? -1.419 3.157 -3.663 1.00 47.88 197 GLU A C 1
ATOM 1530 O O . GLU A 1 197 ? -1.470 2.142 -4.363 1.00 47.88 197 GLU A O 1
ATOM 1535 N N . ALA A 1 198 ? -2.509 3.671 -3.087 1.00 51.09 198 ALA A N 1
ATOM 1536 C CA . ALA A 1 198 ? -3.833 3.102 -3.283 1.00 51.09 198 ALA A CA 1
ATOM 1537 C C . ALA A 1 198 ? -4.427 3.542 -4.622 1.00 51.09 198 ALA A C 1
ATOM 1539 O O . ALA A 1 198 ? -4.441 4.721 -4.980 1.00 51.09 198 ALA A O 1
ATOM 1540 N N . TYR A 1 199 ? -4.940 2.568 -5.369 1.00 49.16 199 TYR A N 1
ATOM 1541 C CA . TYR A 1 199 ? -5.657 2.817 -6.609 1.00 49.16 199 TYR A CA 1
ATOM 1542 C C . TYR A 1 199 ? -7.056 3.357 -6.288 1.00 49.16 199 TYR A C 1
ATOM 1544 O O . TYR A 1 199 ? -7.988 2.581 -6.103 1.00 49.16 199 TYR A O 1
ATOM 1552 N N . GLY A 1 200 ? -7.179 4.686 -6.238 1.00 51.59 200 GLY A N 1
ATOM 1553 C CA . GLY A 1 200 ? -8.449 5.403 -6.109 1.00 51.59 200 GLY A CA 1
ATOM 1554 C C . GLY A 1 200 ? -9.068 5.394 -4.708 1.00 51.59 200 GLY A C 1
ATOM 1555 O O . GLY A 1 200 ? -8.535 4.825 -3.754 1.00 51.59 200 GLY A O 1
ATOM 1556 N N . SER A 1 201 ? -10.219 6.061 -4.590 1.00 49.91 201 SER A N 1
ATOM 1557 C CA . SER A 1 201 ? -10.876 6.330 -3.302 1.00 49.91 201 SER A CA 1
ATOM 1558 C C . SER A 1 201 ? -11.878 5.247 -2.891 1.00 49.91 201 SER A C 1
ATOM 1560 O O . SER A 1 201 ? -12.405 5.278 -1.771 1.00 49.91 201 SER A O 1
ATOM 1562 N N . ARG A 1 202 ? -12.157 4.297 -3.798 1.00 52.06 202 ARG A N 1
ATOM 1563 C CA . ARG A 1 202 ? -13.174 3.256 -3.638 1.00 52.06 202 ARG A CA 1
ATOM 1564 C C . ARG A 1 202 ? -12.621 1.832 -3.777 1.00 52.06 202 ARG A C 1
ATOM 1566 O O . ARG A 1 202 ? -11.678 1.608 -4.530 1.00 52.06 202 ARG A O 1
ATOM 1573 N N . PRO A 1 203 ? -13.259 0.839 -3.125 1.00 51.81 203 PRO A N 1
ATOM 1574 C CA . PRO A 1 203 ? -12.948 -0.582 -3.303 1.00 51.81 203 PRO A CA 1
ATOM 1575 C C . PRO A 1 203 ? -12.932 -1.024 -4.773 1.00 51.81 203 PRO A C 1
ATOM 1577 O O . PRO A 1 203 ? -12.099 -1.836 -5.170 1.00 51.81 203 PRO A O 1
ATOM 1580 N N . GLU A 1 204 ? -13.848 -0.473 -5.573 1.00 59.12 204 GLU A N 1
ATOM 1581 C CA . GLU A 1 204 ? -14.013 -0.823 -6.983 1.00 59.12 204 GLU A CA 1
ATOM 1582 C C . GLU A 1 204 ? -12.888 -0.270 -7.871 1.00 59.12 204 GLU A C 1
ATOM 1584 O O . GLU A 1 204 ? -12.667 -0.796 -8.962 1.00 59.12 204 GLU A O 1
ATOM 1589 N N . ASP A 1 205 ? -12.150 0.749 -7.418 1.00 58.41 205 ASP A N 1
ATOM 1590 C CA . ASP A 1 205 ? -11.076 1.374 -8.197 1.00 58.41 205 ASP A CA 1
ATOM 1591 C C . ASP A 1 205 ? -9.838 0.479 -8.271 1.00 58.41 205 ASP A C 1
ATOM 1593 O O . ASP A 1 205 ? -9.218 0.377 -9.328 1.00 58.41 205 ASP A O 1
ATOM 1597 N N . LEU A 1 206 ? -9.521 -0.244 -7.193 1.00 56.00 206 LEU A N 1
ATOM 1598 C CA . LEU A 1 206 ? -8.454 -1.245 -7.191 1.00 56.00 206 LEU A CA 1
ATOM 1599 C C . LEU A 1 206 ? -8.783 -2.409 -8.134 1.00 56.00 206 LEU A C 1
ATOM 1601 O O . LEU A 1 206 ? -7.948 -2.804 -8.946 1.00 56.00 206 LEU A O 1
ATOM 1605 N N . ASP A 1 207 ? -10.012 -2.923 -8.077 1.00 57.66 207 ASP A N 1
ATOM 1606 C CA . ASP A 1 207 ? -10.478 -3.987 -8.976 1.00 57.66 207 ASP A CA 1
ATOM 1607 C C . ASP A 1 207 ? -10.499 -3.522 -10.444 1.00 57.66 207 ASP A C 1
ATOM 1609 O O . ASP A 1 207 ? -10.088 -4.239 -11.358 1.00 57.66 207 ASP A O 1
ATOM 1613 N N . THR A 1 208 ? -10.875 -2.264 -10.670 1.00 63.16 208 THR A N 1
ATOM 1614 C CA . THR A 1 208 ? -10.829 -1.605 -11.980 1.00 63.16 208 THR A CA 1
ATOM 1615 C C . THR A 1 208 ? -9.399 -1.416 -12.487 1.00 63.16 208 THR A C 1
ATOM 1617 O O . THR A 1 208 ? -9.116 -1.660 -13.662 1.00 63.16 208 THR A O 1
ATOM 1620 N N . ALA A 1 209 ? -8.460 -1.055 -11.612 1.00 59.59 209 ALA A N 1
ATOM 1621 C CA . ALA A 1 209 ? -7.049 -0.948 -11.967 1.00 59.59 209 ALA A CA 1
ATOM 1622 C C . ALA A 1 209 ? -6.479 -2.326 -12.310 1.00 59.59 209 ALA A C 1
ATOM 1624 O O . ALA A 1 209 ? -5.695 -2.476 -13.242 1.00 59.59 209 ALA A O 1
ATOM 1625 N N . MET A 1 210 ? -6.854 -3.360 -11.568 1.00 55.91 210 MET A N 1
ATOM 1626 C CA . MET A 1 210 ? -6.210 -4.658 -11.697 1.00 55.91 210 MET A CA 1
ATOM 1627 C C . MET A 1 210 ? -6.832 -5.580 -12.758 1.00 55.91 210 MET A C 1
ATOM 1629 O O . MET A 1 210 ? -6.092 -6.303 -13.433 1.00 55.91 210 MET A O 1
ATOM 1633 N N . HIS A 1 211 ? -8.160 -5.579 -12.910 1.00 58.34 211 HIS A N 1
ATOM 1634 C CA . HIS A 1 211 ? -8.894 -6.610 -13.664 1.00 58.34 211 HIS A CA 1
ATOM 1635 C C . HIS A 1 211 ? -9.852 -6.062 -14.713 1.00 58.34 211 HIS A C 1
ATOM 1637 O O . HIS A 1 211 ? -10.113 -6.752 -15.698 1.00 58.34 211 HIS A O 1
ATOM 1643 N N . HIS A 1 212 ? -10.346 -4.839 -14.528 1.00 65.56 212 HIS A N 1
ATOM 1644 C CA . HIS A 1 212 ? -11.341 -4.238 -15.412 1.00 65.56 212 HIS A CA 1
ATOM 1645 C C . HIS A 1 212 ? -10.807 -2.964 -16.072 1.00 65.56 212 HIS A C 1
ATOM 1647 O O . HIS A 1 212 ? -11.220 -1.856 -15.722 1.00 65.56 212 HIS A O 1
ATOM 1653 N N . PRO A 1 213 ? -9.889 -3.092 -17.054 1.00 64.56 213 PRO A N 1
ATOM 1654 C CA . PRO A 1 213 ? -9.391 -1.947 -17.817 1.00 64.56 213 PRO A CA 1
ATOM 1655 C C . PRO A 1 213 ? -10.502 -1.217 -18.595 1.00 64.56 213 PRO A C 1
ATOM 1657 O O . PRO A 1 213 ? -10.262 -0.133 -19.114 1.00 64.56 213 PRO A O 1
ATOM 1660 N N . ASP A 1 214 ? -11.692 -1.815 -18.664 1.00 62.88 214 ASP A N 1
ATOM 1661 C CA . ASP A 1 214 ? -12.925 -1.374 -19.305 1.00 62.88 214 ASP A CA 1
ATOM 1662 C C . ASP A 1 214 ? -13.948 -0.736 -18.339 1.00 62.88 214 ASP A C 1
ATOM 1664 O O . ASP A 1 214 ? -15.149 -0.710 -18.608 1.00 62.88 214 ASP A O 1
ATOM 1668 N N . ARG A 1 215 ? -13.519 -0.253 -17.171 1.00 68.06 215 ARG A N 1
ATOM 1669 C CA . ARG A 1 215 ? -14.404 0.421 -16.206 1.00 68.06 215 ARG A CA 1
ATOM 1670 C C . ARG A 1 215 ? -13.849 1.758 -15.749 1.00 68.06 215 ARG A C 1
ATOM 1672 O O . ARG A 1 215 ? -12.638 1.979 -15.786 1.00 68.06 215 ARG A O 1
ATOM 1679 N N . ASP A 1 216 ? -14.746 2.624 -15.286 1.00 64.38 216 ASP A N 1
ATOM 1680 C CA . ASP A 1 216 ? -14.383 3.932 -14.753 1.00 64.38 216 ASP A CA 1
ATOM 1681 C C . ASP A 1 216 ? -13.729 3.841 -13.379 1.00 64.38 216 ASP A C 1
ATOM 1683 O O . ASP A 1 216 ? -14.200 3.121 -12.500 1.00 64.38 216 ASP A O 1
ATOM 1687 N N . PHE A 1 217 ? -12.683 4.644 -13.186 1.00 63.59 217 PHE A N 1
ATOM 1688 C CA . PHE A 1 217 ? -12.208 4.987 -11.851 1.00 63.59 217 PHE A CA 1
ATOM 1689 C C . PHE A 1 217 ? -13.106 6.059 -11.240 1.00 63.59 217 PHE A C 1
ATOM 1691 O O . PHE A 1 217 ? -13.434 7.053 -11.891 1.00 63.59 217 PHE A O 1
ATOM 1698 N N . SER A 1 218 ? -13.444 5.898 -9.966 1.00 61.06 218 SER A N 1
ATOM 1699 C CA . SER A 1 218 ? -14.119 6.920 -9.175 1.00 61.06 218 SER A CA 1
ATOM 1700 C C . SER A 1 218 ? -13.213 8.122 -8.886 1.00 61.06 218 SER A C 1
ATOM 1702 O O . SER A 1 218 ? -13.720 9.237 -8.772 1.00 61.06 218 SER A O 1
ATOM 1704 N N . ASP A 1 219 ? -11.891 7.903 -8.835 1.00 62.75 219 ASP A N 1
ATOM 1705 C CA . ASP A 1 219 ? -10.858 8.944 -8.773 1.00 62.75 219 ASP A CA 1
ATOM 1706 C C . ASP A 1 219 ? -9.692 8.646 -9.750 1.00 62.75 219 ASP A C 1
ATOM 1708 O O . ASP A 1 219 ? -8.700 7.999 -9.393 1.00 62.75 219 ASP A O 1
ATOM 1712 N N . PRO A 1 220 ? -9.805 9.089 -11.017 1.00 65.19 220 PRO A N 1
ATOM 1713 C CA . PRO A 1 220 ? -8.774 8.898 -12.039 1.00 65.19 220 PRO A CA 1
ATOM 1714 C C . PRO A 1 220 ? -7.429 9.557 -11.714 1.00 65.19 220 PRO A C 1
ATOM 1716 O O . PRO A 1 220 ? -6.380 9.058 -12.126 1.00 65.19 220 PRO A O 1
ATOM 1719 N N . GLU A 1 221 ? -7.464 10.693 -11.014 1.00 65.25 221 GLU A N 1
ATOM 1720 C CA . GLU A 1 221 ? -6.279 11.479 -10.677 1.00 65.25 221 GLU A CA 1
ATOM 1721 C C . GLU A 1 221 ? -5.456 10.744 -9.619 1.00 65.25 221 GLU A C 1
ATOM 1723 O O . GLU A 1 221 ? -4.256 10.535 -9.807 1.00 65.25 221 GLU A O 1
ATOM 1728 N N . GLN A 1 222 ? -6.108 10.250 -8.563 1.00 64.25 222 GLN A N 1
ATOM 1729 C CA . GLN A 1 222 ? -5.455 9.460 -7.521 1.00 64.25 222 GLN A CA 1
ATOM 1730 C C . GLN A 1 222 ? -4.829 8.174 -8.081 1.00 64.25 222 GLN A C 1
ATOM 1732 O O . GLN A 1 222 ? -3.712 7.815 -7.713 1.00 64.25 222 GLN A O 1
ATOM 1737 N N . VAL A 1 223 ? -5.494 7.503 -9.025 1.00 65.69 223 VAL A N 1
ATOM 1738 C CA . VAL A 1 223 ? -4.946 6.310 -9.692 1.00 65.69 223 VAL A CA 1
ATOM 1739 C C . VAL A 1 223 ? -3.696 6.633 -10.521 1.00 65.69 223 VAL A C 1
ATOM 1741 O O . VAL A 1 223 ? -2.709 5.892 -10.472 1.00 65.69 223 VAL A O 1
ATOM 1744 N N . GLY A 1 224 ? -3.705 7.746 -11.260 1.00 71.62 224 GLY A N 1
ATOM 1745 C CA . GLY A 1 224 ? -2.526 8.226 -11.985 1.00 71.62 224 GLY A CA 1
ATOM 1746 C C . GLY A 1 224 ? -1.370 8.581 -11.043 1.00 71.62 224 GLY A C 1
ATOM 1747 O O . GLY A 1 224 ? -0.219 8.216 -11.301 1.00 71.62 224 GLY A O 1
ATOM 1748 N N . GLN A 1 225 ? -1.677 9.232 -9.919 1.00 73.94 225 GLN A N 1
ATOM 1749 C CA . GLN A 1 225 ? -0.703 9.549 -8.873 1.00 73.94 225 GLN A CA 1
ATOM 1750 C C . GLN A 1 225 ? -0.111 8.281 -8.247 1.00 73.94 225 GLN A C 1
ATOM 1752 O O . GLN A 1 225 ? 1.109 8.206 -8.109 1.00 73.94 225 GLN A O 1
ATOM 1757 N N . ALA A 1 226 ? -0.920 7.254 -7.975 1.00 69.62 226 ALA A N 1
ATOM 1758 C CA . ALA A 1 226 ? -0.450 5.984 -7.424 1.00 69.62 226 ALA A CA 1
ATOM 1759 C C . ALA A 1 226 ? 0.475 5.216 -8.368 1.00 69.62 226 ALA A C 1
ATOM 1761 O O . ALA A 1 226 ? 1.521 4.709 -7.951 1.00 69.62 226 ALA A O 1
ATOM 1762 N N . ALA A 1 227 ? 0.151 5.189 -9.664 1.00 72.50 227 ALA A N 1
ATOM 1763 C CA . ALA A 1 227 ? 1.027 4.598 -10.672 1.00 72.50 227 ALA A CA 1
ATOM 1764 C C . ALA A 1 227 ? 2.389 5.313 -10.744 1.00 72.50 227 ALA A C 1
ATOM 1766 O O . ALA A 1 227 ? 3.418 4.658 -10.906 1.00 72.50 227 ALA A O 1
ATOM 1767 N N . SER A 1 228 ? 2.398 6.641 -10.590 1.00 81.75 228 SER A N 1
ATOM 1768 C CA . SER A 1 228 ? 3.616 7.459 -10.570 1.00 81.75 228 SER A CA 1
ATOM 1769 C C . SER A 1 228 ? 4.425 7.268 -9.278 1.00 81.75 228 SER A C 1
ATOM 1771 O O . SER A 1 228 ? 5.647 7.099 -9.324 1.00 81.75 228 SER A O 1
ATOM 1773 N N . TYR A 1 229 ? 3.751 7.234 -8.123 1.00 76.94 229 TYR A N 1
ATOM 1774 C CA . TYR A 1 229 ? 4.368 7.177 -6.797 1.00 76.94 229 TYR A CA 1
ATOM 1775 C C . TYR A 1 229 ? 5.290 5.963 -6.625 1.00 76.94 229 TYR A C 1
ATOM 1777 O O . TYR A 1 229 ? 6.427 6.130 -6.187 1.00 76.94 229 TYR A O 1
ATOM 1785 N N . LYS A 1 230 ? 4.864 4.768 -7.069 1.00 77.81 230 LYS A N 1
ATOM 1786 C CA . LYS A 1 230 ? 5.651 3.522 -6.940 1.00 77.81 230 LYS A CA 1
ATOM 1787 C C . LYS A 1 230 ? 7.039 3.606 -7.594 1.00 77.81 230 LYS A C 1
ATOM 1789 O O . LYS A 1 230 ? 8.008 3.044 -7.093 1.00 77.81 230 LYS A O 1
ATOM 1794 N N . GLY A 1 231 ? 7.155 4.312 -8.721 1.00 83.12 231 GLY A N 1
ATOM 1795 C CA . GLY A 1 231 ? 8.449 4.543 -9.374 1.00 83.12 231 GLY A CA 1
ATOM 1796 C C . GLY A 1 231 ? 9.262 5.616 -8.662 1.00 83.12 231 GLY A C 1
ATOM 1797 O O . GLY A 1 231 ? 10.454 5.439 -8.425 1.00 83.12 231 GLY A O 1
ATOM 1798 N N . GLN A 1 232 ? 8.609 6.720 -8.292 1.00 85.50 232 GLN A N 1
ATOM 1799 C CA . GLN A 1 232 ? 9.264 7.848 -7.631 1.00 85.50 232 GLN A CA 1
ATOM 1800 C C . GLN A 1 232 ? 9.868 7.483 -6.281 1.00 85.50 232 GLN A C 1
ATOM 1802 O O . GLN A 1 232 ? 10.973 7.935 -5.988 1.00 85.50 232 GLN A O 1
ATOM 1807 N N . GLU A 1 233 ? 9.181 6.667 -5.480 1.00 83.06 233 GLU A N 1
ATOM 1808 C CA . GLU A 1 233 ? 9.705 6.210 -4.194 1.00 83.06 233 GLU A CA 1
ATOM 1809 C C . GLU A 1 233 ? 11.041 5.482 -4.386 1.00 83.06 233 GLU A C 1
ATOM 1811 O O . GLU A 1 233 ? 12.024 5.809 -3.725 1.00 83.06 233 GLU A O 1
ATOM 1816 N N . LYS A 1 234 ? 11.117 4.577 -5.369 1.00 86.06 234 LYS A N 1
ATOM 1817 C CA . LYS A 1 234 ? 12.339 3.825 -5.676 1.00 86.06 234 LYS A CA 1
ATOM 1818 C C . LYS A 1 234 ? 13.452 4.689 -6.254 1.00 86.06 234 LYS A C 1
ATOM 1820 O O . LYS A 1 234 ? 14.613 4.504 -5.899 1.00 86.06 234 LYS A O 1
ATOM 1825 N N . PHE A 1 235 ? 13.117 5.667 -7.093 1.00 90.81 235 PHE A N 1
ATOM 1826 C CA . PHE A 1 235 ? 14.103 6.626 -7.596 1.00 90.81 235 PHE A CA 1
ATOM 1827 C C . PHE A 1 235 ? 14.658 7.518 -6.483 1.00 90.81 235 PHE A C 1
ATOM 1829 O O . PHE A 1 235 ? 15.855 7.795 -6.45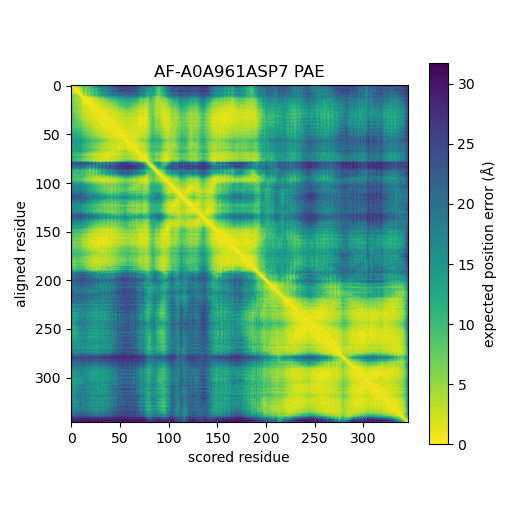9 1.00 90.81 235 PHE A O 1
ATOM 1836 N N . LYS A 1 236 ? 13.815 7.923 -5.530 1.00 88.19 236 LYS A N 1
ATOM 1837 C CA . LYS A 1 236 ? 14.248 8.675 -4.352 1.00 88.19 236 LYS A CA 1
ATOM 1838 C C . LYS A 1 236 ? 15.106 7.824 -3.417 1.00 88.19 236 LYS A C 1
ATOM 1840 O O . LYS A 1 236 ? 16.156 8.279 -2.978 1.00 88.19 236 LYS A O 1
ATOM 1845 N N . GLU A 1 237 ? 14.694 6.586 -3.157 1.00 82.50 237 GLU A N 1
ATOM 1846 C CA . GLU A 1 237 ? 15.472 5.624 -2.374 1.00 82.50 237 GLU A CA 1
ATOM 1847 C C . GLU A 1 237 ? 16.863 5.408 -2.991 1.00 82.50 237 GLU A C 1
ATOM 1849 O O . GLU A 1 237 ? 17.864 5.441 -2.275 1.00 82.50 237 GLU A O 1
ATOM 1854 N N . ALA A 1 238 ? 16.937 5.275 -4.320 1.00 86.62 238 ALA A N 1
ATOM 1855 C CA . ALA A 1 238 ? 18.199 5.182 -5.045 1.00 86.62 238 ALA A CA 1
ATOM 1856 C C . ALA A 1 238 ? 19.080 6.425 -4.843 1.00 86.62 238 ALA A C 1
ATOM 1858 O O . ALA A 1 238 ? 20.274 6.300 -4.573 1.00 86.62 238 ALA A O 1
ATOM 1859 N N . GLU A 1 239 ? 18.501 7.625 -4.928 1.00 90.75 239 GLU A N 1
ATOM 1860 C CA . GLU A 1 239 ? 19.223 8.882 -4.712 1.00 90.75 239 GLU A CA 1
ATOM 1861 C C . GLU A 1 239 ? 19.777 8.991 -3.279 1.00 90.75 239 GLU A C 1
ATOM 1863 O O . GLU A 1 239 ? 20.938 9.361 -3.079 1.00 90.75 239 GLU A O 1
ATOM 1868 N N . ASP A 1 240 ? 18.972 8.640 -2.276 1.00 86.62 240 ASP A N 1
ATOM 1869 C CA . ASP A 1 240 ? 19.367 8.691 -0.867 1.00 86.62 240 ASP A CA 1
ATOM 1870 C C . ASP A 1 240 ? 20.460 7.652 -0.552 1.00 86.62 240 ASP A C 1
ATOM 1872 O O . ASP A 1 240 ? 21.447 7.961 0.124 1.00 86.62 240 ASP A O 1
ATOM 1876 N N . GLN A 1 241 ? 20.350 6.439 -1.106 1.00 87.00 241 GLN A N 1
ATOM 1877 C CA . GLN A 1 241 ? 21.381 5.399 -1.007 1.00 87.00 241 GLN A CA 1
ATOM 1878 C C . GLN A 1 241 ? 22.686 5.826 -1.689 1.00 87.00 241 GLN A C 1
ATOM 1880 O O . GLN A 1 241 ? 23.766 5.630 -1.126 1.00 87.00 241 GLN A O 1
ATOM 1885 N N . TRP A 1 242 ? 22.599 6.477 -2.852 1.00 89.31 242 TRP A N 1
ATOM 1886 C CA . TRP A 1 242 ? 23.763 7.008 -3.557 1.00 89.31 242 TRP A CA 1
ATOM 1887 C C . TRP A 1 242 ? 24.493 8.062 -2.719 1.00 89.31 242 TRP A C 1
ATOM 1889 O O . TRP A 1 242 ? 25.708 7.977 -2.535 1.00 89.31 242 TRP A O 1
ATOM 1899 N N . LYS A 1 243 ? 23.756 9.021 -2.139 1.00 90.19 243 LYS A N 1
ATOM 1900 C CA . LYS A 1 243 ? 24.310 10.047 -1.232 1.00 90.19 243 LYS A CA 1
ATOM 1901 C C . LYS A 1 243 ? 24.965 9.444 0.011 1.00 90.19 243 LYS A C 1
ATOM 1903 O O . LYS A 1 243 ? 25.934 10.002 0.519 1.00 90.19 243 LYS A O 1
ATOM 1908 N N . ALA A 1 244 ? 24.463 8.305 0.483 1.00 87.50 244 ALA A N 1
ATOM 1909 C CA . ALA A 1 244 ? 25.024 7.563 1.608 1.00 87.50 244 ALA A CA 1
ATOM 1910 C C . ALA A 1 244 ? 26.228 6.669 1.235 1.00 87.50 244 ALA A C 1
ATOM 1912 O O . ALA A 1 244 ? 26.746 5.964 2.101 1.00 87.50 244 ALA A O 1
ATOM 1913 N N . GLY A 1 245 ? 26.668 6.657 -0.030 1.00 87.75 245 GLY A N 1
ATOM 1914 C CA . GLY A 1 245 ? 27.766 5.811 -0.514 1.00 87.75 245 GLY A CA 1
ATOM 1915 C C . GLY A 1 245 ? 27.397 4.332 -0.701 1.00 87.75 245 GLY A C 1
ATOM 1916 O O . GLY A 1 245 ? 28.281 3.499 -0.901 1.00 87.75 245 GLY A O 1
ATOM 1917 N N . LYS A 1 246 ? 26.103 3.993 -0.649 1.00 85.75 246 LYS A N 1
ATOM 1918 C CA . LYS A 1 246 ? 25.556 2.641 -0.844 1.00 85.75 246 LYS A CA 1
ATOM 1919 C C . LYS A 1 246 ? 25.262 2.400 -2.330 1.00 85.75 246 LYS A C 1
ATOM 1921 O O . LYS A 1 246 ? 24.111 2.313 -2.751 1.00 85.75 246 LYS A O 1
ATOM 1926 N N . TYR A 1 247 ? 26.309 2.399 -3.159 1.00 85.44 247 TYR A N 1
ATOM 1927 C CA . TYR A 1 247 ? 26.165 2.466 -4.622 1.00 85.44 247 TYR A CA 1
ATOM 1928 C C . TYR A 1 247 ? 25.475 1.243 -5.239 1.00 85.44 247 TYR A C 1
ATOM 1930 O O . TYR A 1 247 ? 24.692 1.388 -6.173 1.00 85.44 247 TYR A O 1
ATOM 1938 N N . LYS A 1 248 ? 25.736 0.042 -4.711 1.00 78.06 248 LYS A N 1
ATOM 1939 C CA . LYS A 1 248 ? 25.125 -1.197 -5.216 1.00 78.06 248 LYS A CA 1
ATOM 1940 C C . LYS A 1 248 ? 23.626 -1.236 -4.915 1.00 78.06 248 LYS A C 1
ATOM 1942 O O . LYS A 1 248 ? 22.822 -1.659 -5.746 1.00 78.06 248 LYS A O 1
ATOM 1947 N N . GLU A 1 249 ? 23.258 -0.803 -3.717 1.00 78.50 249 GLU A N 1
ATOM 1948 C CA . GLU A 1 249 ? 21.877 -0.664 -3.278 1.00 78.50 249 GLU A CA 1
ATOM 1949 C C . GLU A 1 249 ? 21.168 0.394 -4.124 1.00 78.50 249 GLU A C 1
ATOM 1951 O O . GLU A 1 249 ? 20.098 0.115 -4.657 1.00 78.50 249 GLU A O 1
ATOM 1956 N N . ALA A 1 250 ? 21.813 1.544 -4.346 1.00 78.94 250 ALA A N 1
ATOM 1957 C CA . ALA A 1 250 ? 21.282 2.616 -5.180 1.00 78.94 250 ALA A CA 1
ATOM 1958 C C . ALA A 1 250 ? 20.977 2.146 -6.610 1.00 78.94 250 ALA A C 1
ATOM 1960 O O . ALA A 1 250 ? 19.889 2.396 -7.128 1.00 78.94 250 ALA A O 1
ATOM 1961 N N . GLU A 1 251 ? 21.903 1.414 -7.235 1.00 80.25 251 GLU A N 1
ATOM 1962 C CA . GLU A 1 251 ? 21.707 0.847 -8.573 1.00 80.25 251 GLU A CA 1
ATOM 1963 C C . GLU A 1 251 ? 20.547 -0.163 -8.598 1.00 80.25 251 GLU A C 1
ATOM 1965 O O . GLU A 1 251 ? 19.719 -0.151 -9.512 1.00 80.25 251 GLU A O 1
ATOM 1970 N N . SER A 1 252 ? 20.430 -0.987 -7.553 1.00 77.12 252 SER A N 1
ATOM 1971 C CA . SER A 1 252 ? 19.333 -1.951 -7.406 1.00 77.12 252 SER A CA 1
ATOM 1972 C C . SER A 1 252 ? 17.975 -1.255 -7.249 1.00 77.12 252 SER A C 1
ATOM 1974 O O . SER A 1 252 ? 17.002 -1.647 -7.894 1.00 77.12 252 SER A O 1
ATOM 1976 N N . SER A 1 253 ? 17.904 -0.197 -6.439 1.00 81.94 253 SER A N 1
ATOM 1977 C CA . SER A 1 253 ? 16.692 0.608 -6.245 1.00 81.94 253 SER A CA 1
ATOM 1978 C C . SER A 1 253 ? 16.297 1.352 -7.521 1.00 81.94 253 SER A C 1
ATOM 1980 O O . SER A 1 253 ? 15.117 1.387 -7.873 1.00 81.94 253 SER A O 1
ATOM 1982 N N . MET A 1 254 ? 17.271 1.876 -8.272 1.00 89.12 254 MET A N 1
ATOM 1983 C CA . MET A 1 254 ? 17.024 2.516 -9.566 1.00 89.12 254 MET A CA 1
ATOM 1984 C C . MET A 1 254 ? 16.436 1.519 -10.574 1.00 89.12 254 MET A C 1
ATOM 1986 O O . MET A 1 254 ? 15.426 1.811 -11.221 1.00 89.12 254 MET A O 1
ATOM 1990 N N . ALA A 1 255 ? 17.016 0.318 -10.669 1.00 82.38 255 ALA A N 1
ATOM 1991 C CA . ALA A 1 255 ? 16.498 -0.753 -11.517 1.00 82.38 255 ALA A CA 1
ATOM 1992 C C . ALA A 1 255 ? 15.069 -1.166 -11.120 1.00 82.38 255 ALA A C 1
ATOM 1994 O O . ALA A 1 255 ? 14.218 -1.355 -11.992 1.00 82.38 255 ALA A O 1
ATOM 1995 N N . GLU A 1 256 ? 14.771 -1.251 -9.819 1.00 83.44 256 GLU A N 1
ATOM 1996 C CA . GLU A 1 256 ? 13.419 -1.557 -9.339 1.00 83.44 256 GLU A CA 1
ATOM 1997 C C . GLU A 1 256 ? 12.420 -0.447 -9.692 1.00 83.44 256 GLU A C 1
ATOM 1999 O O . GLU A 1 256 ? 11.320 -0.744 -10.156 1.00 83.44 256 GLU A O 1
ATOM 2004 N N . GLY A 1 257 ? 12.794 0.830 -9.574 1.00 86.00 257 GLY A N 1
ATOM 2005 C CA . GLY A 1 257 ? 11.937 1.935 -10.017 1.00 86.00 257 GLY A CA 1
ATOM 2006 C C . GLY A 1 257 ? 11.606 1.851 -11.512 1.00 86.00 257 GLY A C 1
ATOM 2007 O O . GLY A 1 257 ? 10.446 1.981 -11.909 1.00 86.00 257 GLY A O 1
ATOM 2008 N N . MET A 1 258 ? 12.598 1.533 -12.351 1.00 91.06 258 MET A N 1
ATOM 2009 C CA . MET A 1 258 ? 12.402 1.314 -13.792 1.00 91.06 258 MET A CA 1
ATOM 2010 C C . MET A 1 258 ? 11.508 0.095 -14.077 1.00 91.06 258 MET A C 1
ATOM 2012 O O . MET A 1 258 ? 10.620 0.148 -14.936 1.00 91.06 258 MET A O 1
ATOM 2016 N N . ARG A 1 259 ? 11.664 -0.990 -13.308 1.00 87.56 259 ARG A N 1
ATOM 2017 C CA . ARG A 1 259 ? 10.772 -2.157 -13.351 1.00 87.56 259 ARG A CA 1
ATOM 2018 C C . ARG A 1 259 ? 9.333 -1.793 -12.995 1.00 87.56 259 ARG A C 1
ATOM 2020 O O . ARG A 1 259 ? 8.411 -2.225 -13.686 1.00 87.56 259 ARG A O 1
ATOM 2027 N N . GLN A 1 260 ? 9.114 -0.990 -11.959 1.00 83.12 260 GLN A N 1
ATOM 2028 C CA . GLN A 1 260 ? 7.768 -0.557 -11.589 1.00 83.12 260 GLN A CA 1
ATOM 2029 C C . GLN A 1 260 ? 7.126 0.248 -12.724 1.00 83.12 260 GLN A C 1
ATOM 2031 O O . GLN A 1 260 ? 5.991 -0.037 -13.102 1.00 83.12 260 GLN A O 1
ATOM 2036 N N . MET A 1 261 ? 7.854 1.172 -13.356 1.00 91.75 261 MET A N 1
ATOM 2037 C CA . MET A 1 261 ? 7.314 1.977 -14.463 1.00 91.75 261 MET A CA 1
ATOM 2038 C C . MET A 1 261 ? 6.949 1.145 -15.689 1.00 91.75 261 MET A C 1
ATOM 2040 O O . MET A 1 261 ? 5.870 1.316 -16.259 1.00 91.75 261 MET A O 1
ATOM 2044 N N . THR A 1 262 ? 7.792 0.186 -16.063 1.00 87.75 262 THR A N 1
ATOM 2045 C CA . THR A 1 262 ? 7.500 -0.735 -17.175 1.00 87.75 262 THR A CA 1
ATOM 2046 C C . THR A 1 262 ? 6.313 -1.647 -16.862 1.00 87.75 262 THR A C 1
ATOM 2048 O O . THR A 1 262 ? 5.466 -1.877 -17.731 1.00 87.75 262 THR A O 1
ATOM 2051 N N . LYS A 1 263 ? 6.192 -2.118 -15.614 1.00 84.19 263 LYS A N 1
ATOM 2052 C CA . LYS A 1 263 ? 5.048 -2.903 -15.133 1.00 84.19 263 LYS A CA 1
ATOM 2053 C C . LYS A 1 263 ? 3.752 -2.092 -15.192 1.00 84.19 263 LYS A C 1
ATOM 2055 O O . LYS A 1 263 ? 2.777 -2.585 -15.758 1.00 84.19 263 LYS A O 1
ATOM 2060 N N . GLN A 1 264 ? 3.735 -0.867 -14.658 1.00 83.06 264 GLN A N 1
ATOM 2061 C CA . GLN A 1 264 ? 2.555 0.008 -14.701 1.00 83.06 264 GLN A CA 1
ATOM 2062 C C . GLN A 1 264 ? 2.166 0.340 -16.143 1.00 83.06 264 GLN A C 1
ATOM 2064 O O . GLN A 1 264 ? 1.000 0.233 -16.511 1.00 83.06 264 GLN A O 1
ATOM 2069 N N . TRP A 1 265 ? 3.138 0.630 -17.006 1.00 89.56 265 TRP A N 1
ATOM 2070 C CA . TRP A 1 265 ? 2.883 0.859 -18.425 1.00 89.56 265 TRP A CA 1
ATOM 2071 C C . TRP A 1 265 ? 2.195 -0.330 -19.107 1.00 89.56 265 TRP A C 1
ATOM 2073 O O . TRP A 1 265 ? 1.154 -0.172 -19.744 1.00 89.56 265 TRP A O 1
ATOM 2083 N N . LYS A 1 266 ? 2.750 -1.537 -18.951 1.00 85.19 266 LYS A N 1
ATOM 2084 C CA . LYS A 1 266 ? 2.222 -2.754 -19.586 1.00 85.19 266 LYS A CA 1
ATOM 2085 C C . LYS A 1 266 ? 0.856 -3.150 -19.029 1.00 85.19 266 LYS A C 1
ATOM 2087 O O . LYS A 1 266 ? -0.026 -3.524 -19.796 1.00 85.19 266 LYS A O 1
ATOM 2092 N N . ASN A 1 267 ? 0.681 -3.079 -17.711 1.00 80.62 267 ASN A N 1
ATOM 2093 C CA . ASN A 1 267 ? -0.517 -3.594 -17.051 1.00 80.62 267 ASN A CA 1
ATOM 2094 C C . ASN A 1 267 ? -1.660 -2.587 -16.963 1.00 80.62 267 ASN A C 1
ATOM 2096 O O . ASN A 1 267 ? -2.806 -3.019 -16.992 1.00 80.62 267 ASN A O 1
ATOM 2100 N N . GLN A 1 268 ? -1.367 -1.290 -16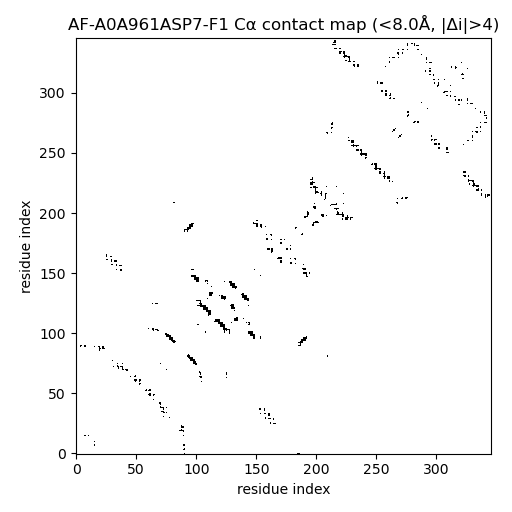.875 1.00 78.88 268 GLN A N 1
ATOM 2101 C CA . GLN A 1 268 ? -2.382 -0.246 -16.735 1.00 78.88 268 GLN A CA 1
ATOM 2102 C C . GLN A 1 268 ? -2.580 0.500 -18.051 1.00 78.88 268 GLN A C 1
ATOM 2104 O O . GLN A 1 268 ? -3.660 0.460 -18.636 1.00 78.88 268 GLN A O 1
ATOM 2109 N N . VAL A 1 269 ? -1.523 1.140 -18.558 1.00 86.06 269 VAL A N 1
ATOM 2110 C CA . VAL A 1 269 ? -1.635 2.060 -19.701 1.00 86.06 269 VAL A CA 1
ATOM 2111 C C . VAL A 1 269 ? -2.000 1.320 -20.987 1.00 86.06 269 VAL A C 1
ATOM 2113 O O . VAL A 1 269 ? -2.972 1.689 -21.644 1.00 86.06 269 VAL A O 1
ATOM 2116 N N . LEU A 1 270 ? -1.256 0.270 -21.351 1.00 87.06 270 LEU A N 1
ATOM 2117 C CA . LEU A 1 270 ? -1.504 -0.456 -22.601 1.00 87.06 270 LEU A CA 1
ATOM 2118 C C . LEU A 1 270 ? -2.847 -1.193 -22.578 1.00 87.06 270 LEU A C 1
ATOM 2120 O O . LEU A 1 270 ? -3.645 -1.005 -23.491 1.00 87.06 270 LEU A O 1
ATOM 2124 N N . LYS A 1 271 ? -3.148 -1.944 -21.509 1.00 84.06 271 LYS A N 1
ATOM 2125 C CA . LYS A 1 271 ? -4.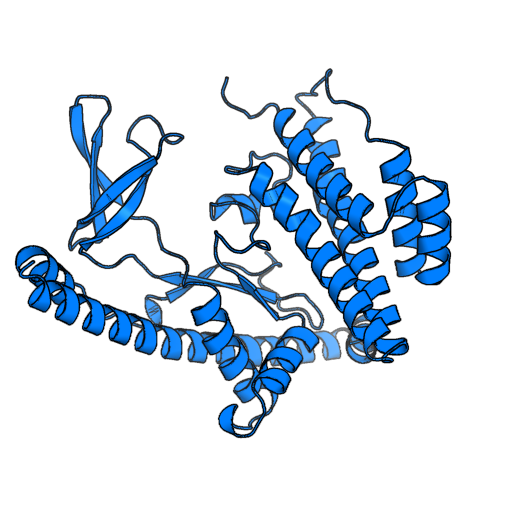425 -2.672 -21.397 1.00 84.06 271 LYS A CA 1
ATOM 2126 C C . LYS A 1 271 ? -5.637 -1.743 -21.453 1.00 84.06 271 LYS A C 1
ATOM 2128 O O . LYS A 1 271 ? -6.612 -2.052 -22.131 1.00 84.06 271 LYS A O 1
ATOM 2133 N N . ARG A 1 272 ? -5.579 -0.597 -20.767 1.00 80.94 272 ARG A N 1
ATOM 2134 C CA . ARG A 1 272 ? -6.670 0.386 -20.774 1.00 80.94 272 ARG A CA 1
ATOM 2135 C C . ARG A 1 272 ? -6.795 1.083 -22.119 1.00 80.94 272 ARG A C 1
ATOM 2137 O O . ARG A 1 272 ? -7.903 1.268 -22.608 1.00 80.94 272 ARG A O 1
ATOM 2144 N N . ARG A 1 273 ? -5.676 1.408 -22.771 1.00 84.12 273 ARG A N 1
ATOM 2145 C CA . ARG A 1 273 ? -5.708 1.924 -24.143 1.00 84.12 273 ARG A CA 1
ATOM 2146 C C . ARG A 1 273 ? -6.380 0.942 -25.098 1.00 84.12 273 ARG A C 1
ATOM 2148 O O . ARG A 1 273 ? -7.212 1.373 -25.891 1.00 84.12 273 ARG A O 1
ATOM 2155 N N . ASP A 1 274 ? -6.027 -0.337 -25.021 1.00 83.44 274 ASP A N 1
ATOM 2156 C CA . ASP A 1 274 ? -6.614 -1.378 -25.867 1.00 83.44 274 ASP A CA 1
ATOM 2157 C C . ASP A 1 274 ? -8.121 -1.510 -25.611 1.00 83.44 274 ASP A C 1
ATOM 2159 O O . ASP A 1 274 ? -8.894 -1.615 -26.563 1.00 83.44 274 ASP A O 1
ATOM 2163 N N . ALA A 1 275 ? -8.552 -1.405 -24.349 1.00 78.12 275 ALA A N 1
ATOM 2164 C CA . ALA A 1 275 ? -9.967 -1.383 -23.990 1.00 78.12 275 ALA A CA 1
ATOM 2165 C C . ALA A 1 275 ? -10.698 -0.165 -24.592 1.00 78.12 275 ALA A C 1
ATOM 2167 O O . ALA A 1 275 ? -11.731 -0.339 -25.233 1.00 78.12 275 ALA A O 1
ATOM 2168 N N . VAL A 1 276 ? -10.158 1.056 -24.452 1.00 76.12 276 VAL A N 1
ATOM 2169 C CA . VAL A 1 276 ? -10.764 2.295 -25.000 1.00 76.12 276 VAL A CA 1
ATOM 2170 C C . VAL A 1 276 ? -10.789 2.292 -26.538 1.00 76.12 276 VAL A C 1
ATOM 2172 O O . VAL A 1 276 ? -11.693 2.845 -27.170 1.00 76.12 276 VAL A O 1
ATOM 2175 N N . ALA A 1 277 ? -9.775 1.689 -27.162 1.00 77.94 277 ALA A N 1
ATOM 2176 C CA . ALA A 1 277 ? -9.700 1.526 -28.611 1.00 77.94 277 ALA A CA 1
ATOM 2177 C C . ALA A 1 277 ? -10.631 0.415 -29.137 1.00 77.94 277 ALA A C 1
ATOM 2179 O O . ALA A 1 277 ? -10.925 0.386 -30.338 1.00 77.94 277 ALA A O 1
ATOM 2180 N N . GLY A 1 278 ? -11.075 -0.492 -28.262 1.00 70.06 278 GLY A N 1
ATOM 2181 C CA . GLY A 1 278 ? -12.024 -1.563 -28.550 1.00 70.06 278 GLY A CA 1
ATOM 2182 C C . GLY A 1 278 ? -13.479 -1.080 -28.642 1.00 70.06 278 GLY A C 1
ATOM 2183 O O . GLY A 1 278 ? -13.765 0.088 -28.402 1.00 70.06 278 GLY A O 1
ATOM 2184 N N . PRO A 1 279 ? -14.430 -1.941 -29.049 1.00 59.16 279 PRO A N 1
ATOM 2185 C CA . PRO A 1 279 ? -15.832 -1.556 -29.215 1.00 59.16 279 PRO A CA 1
ATOM 2186 C C . PRO A 1 279 ? -16.533 -1.215 -27.878 1.00 59.16 279 PRO A C 1
ATOM 2188 O O . PRO A 1 279 ? -16.431 -2.017 -26.952 1.00 59.16 279 PRO A O 1
ATOM 2191 N N . PRO A 1 280 ? -17.321 -0.118 -27.793 1.00 59.38 280 PRO A N 1
ATOM 2192 C CA . PRO A 1 280 ? -17.515 0.903 -28.822 1.00 59.38 280 PRO A CA 1
ATOM 2193 C C . PRO A 1 280 ? -16.278 1.804 -28.946 1.00 59.38 280 PRO A C 1
ATOM 2195 O O . PRO A 1 280 ? -15.878 2.483 -28.005 1.00 59.38 280 PRO A O 1
ATOM 2198 N N . ARG A 1 281 ? -15.687 1.819 -30.146 1.00 64.69 281 ARG A N 1
ATOM 2199 C CA . ARG A 1 281 ? -14.397 2.460 -30.415 1.00 64.69 281 ARG A CA 1
ATOM 2200 C C . ARG A 1 281 ? -14.489 3.964 -30.198 1.00 64.69 281 ARG A C 1
ATOM 2202 O O . ARG A 1 281 ? -15.231 4.635 -30.916 1.00 64.69 281 ARG A O 1
ATOM 2209 N N . ASN A 1 282 ? -13.674 4.508 -29.295 1.00 68.81 282 ASN A N 1
ATOM 2210 C CA . ASN A 1 282 ? -13.533 5.955 -29.193 1.00 68.81 282 ASN A CA 1
ATOM 2211 C C . ASN A 1 282 ? -12.653 6.475 -30.345 1.00 68.81 282 ASN A C 1
ATOM 2213 O O . ASN A 1 282 ? -11.426 6.372 -30.317 1.00 68.81 282 ASN A O 1
ATOM 2217 N N . ALA A 1 283 ? -13.287 7.028 -31.383 1.00 68.44 283 ALA A N 1
ATOM 2218 C CA . ALA A 1 283 ? -12.606 7.567 -32.564 1.00 68.44 283 ALA A CA 1
ATOM 2219 C C . ALA A 1 283 ? -11.700 8.779 -32.262 1.00 68.44 283 ALA A C 1
ATOM 2221 O O . ALA A 1 283 ? -10.840 9.104 -33.078 1.00 68.44 283 ALA A O 1
ATOM 2222 N N . ASN A 1 284 ? -11.863 9.413 -31.094 1.00 75.31 284 ASN A N 1
ATOM 2223 C CA . ASN A 1 284 ? -11.102 10.587 -30.664 1.00 75.31 284 ASN A CA 1
ATOM 2224 C C . ASN A 1 284 ? -9.956 10.244 -29.699 1.00 75.31 284 ASN A C 1
ATOM 2226 O O . ASN A 1 284 ? -9.352 11.151 -29.128 1.00 75.31 284 ASN A O 1
ATOM 2230 N N . LEU A 1 285 ? -9.655 8.957 -29.495 1.00 76.75 285 LEU A N 1
ATOM 2231 C CA . LEU A 1 285 ? -8.567 8.535 -28.621 1.00 76.75 285 LEU A CA 1
ATOM 2232 C C . LEU A 1 285 ? -7.212 9.037 -29.169 1.00 76.75 285 LEU A C 1
ATOM 2234 O O . LEU A 1 285 ? -6.830 8.655 -30.282 1.00 76.75 285 LEU A O 1
ATOM 2238 N N . PRO A 1 286 ? -6.454 9.852 -28.411 1.00 76.75 286 PRO A N 1
ATOM 2239 C CA . PRO A 1 286 ? -5.163 10.346 -28.868 1.00 76.75 286 PRO A CA 1
ATOM 2240 C C . PRO A 1 286 ? -4.139 9.205 -29.001 1.00 76.75 286 PRO A C 1
ATOM 2242 O O . PRO A 1 286 ? -4.207 8.199 -28.282 1.00 76.75 286 PRO A O 1
ATOM 2245 N N . PRO A 1 287 ? -3.155 9.332 -29.910 1.00 77.50 287 PRO A N 1
ATOM 2246 C CA . PRO A 1 287 ? -2.028 8.415 -29.930 1.00 77.50 287 PRO A CA 1
ATOM 2247 C C . PRO A 1 287 ? -1.235 8.533 -28.622 1.00 77.50 287 PRO A C 1
ATOM 2249 O O . PRO A 1 287 ? -1.100 9.623 -28.069 1.00 77.50 287 PRO A O 1
ATOM 2252 N N . ILE A 1 288 ? -0.672 7.418 -28.148 1.00 80.56 288 ILE A N 1
ATOM 2253 C CA . ILE A 1 288 ? 0.324 7.466 -27.070 1.00 80.56 288 ILE A CA 1
ATOM 2254 C C . ILE A 1 288 ? 1.506 8.327 -27.518 1.00 80.56 288 ILE A C 1
ATOM 2256 O O . ILE A 1 288 ? 1.967 8.204 -28.657 1.00 80.56 288 ILE A O 1
ATOM 2260 N N . ASP A 1 289 ? 2.029 9.140 -26.599 1.00 84.31 289 ASP A N 1
ATOM 2261 C CA . ASP A 1 289 ? 3.260 9.886 -26.822 1.00 84.31 289 ASP A CA 1
ATOM 2262 C C . ASP A 1 289 ? 4.428 8.935 -27.143 1.00 84.31 289 ASP A C 1
ATOM 2264 O O . ASP A 1 289 ? 4.887 8.136 -26.322 1.00 84.31 289 ASP A O 1
ATOM 2268 N N . SER A 1 290 ? 4.931 9.048 -28.372 1.00 86.81 290 SER A N 1
ATOM 2269 C CA . SER A 1 290 ? 6.052 8.257 -28.875 1.00 86.81 290 SER A CA 1
ATOM 2270 C C . SER A 1 290 ? 7.355 8.456 -28.090 1.00 86.81 290 SER A C 1
ATOM 2272 O O . SER A 1 290 ? 8.179 7.539 -28.053 1.00 86.81 290 SER A O 1
ATOM 2274 N N . LYS A 1 291 ? 7.569 9.623 -27.462 1.00 90.00 291 LYS A N 1
ATOM 2275 C CA . LYS A 1 291 ? 8.740 9.867 -26.607 1.00 90.00 291 LYS A CA 1
ATOM 2276 C C . LYS A 1 291 ? 8.619 9.094 -25.304 1.00 90.00 291 LYS A C 1
ATOM 2278 O O . LYS A 1 291 ? 9.557 8.382 -24.952 1.00 90.00 291 LYS A O 1
ATOM 2283 N N . LEU A 1 292 ? 7.449 9.146 -24.669 1.00 92.25 292 LEU A N 1
ATOM 2284 C CA . LEU A 1 292 ? 7.160 8.375 -23.462 1.00 92.25 292 LEU A CA 1
ATOM 2285 C C . LEU A 1 292 ? 7.265 6.868 -23.724 1.00 92.25 292 LEU A C 1
ATOM 2287 O O . LEU A 1 292 ? 7.903 6.151 -22.960 1.00 92.25 292 LEU A O 1
ATOM 2291 N N . GLN A 1 293 ? 6.726 6.386 -24.847 1.00 93.31 293 GLN A N 1
ATOM 2292 C CA . GLN A 1 293 ? 6.839 4.975 -25.221 1.00 93.31 293 GLN A CA 1
ATOM 2293 C C . GLN A 1 293 ? 8.304 4.531 -25.379 1.00 93.31 293 GLN A C 1
ATOM 2295 O O . GLN A 1 293 ? 8.677 3.453 -24.917 1.00 93.31 293 GLN A O 1
ATOM 2300 N N . LYS A 1 294 ? 9.152 5.363 -25.999 1.00 95.25 294 LYS A N 1
ATOM 2301 C CA . LYS A 1 294 ? 10.596 5.098 -26.102 1.00 95.25 294 LYS A CA 1
ATOM 2302 C C . LYS A 1 294 ? 11.282 5.139 -24.738 1.00 95.25 294 LYS A C 1
ATOM 2304 O O . LYS A 1 294 ? 12.118 4.285 -24.467 1.00 95.25 294 LYS A O 1
ATOM 2309 N N . ALA A 1 295 ? 10.914 6.088 -23.883 1.00 96.06 295 ALA A N 1
ATOM 2310 C CA . ALA A 1 295 ? 11.456 6.206 -22.536 1.00 96.06 295 ALA A CA 1
ATOM 2311 C C . ALA A 1 295 ? 11.145 4.961 -21.685 1.00 96.06 295 ALA A C 1
ATOM 2313 O O . ALA A 1 295 ? 12.045 4.394 -21.070 1.00 96.06 295 ALA A O 1
ATOM 2314 N N . VAL A 1 296 ? 9.905 4.463 -21.727 1.00 95.25 296 VAL A N 1
ATOM 2315 C CA . VAL A 1 296 ? 9.539 3.208 -21.051 1.00 95.25 296 VAL A CA 1
ATOM 2316 C C . VAL A 1 296 ? 10.258 2.005 -21.670 1.00 95.25 296 VAL A C 1
ATOM 2318 O O . VAL A 1 296 ? 10.674 1.111 -20.941 1.00 95.25 296 VAL A O 1
ATOM 2321 N N . SER A 1 297 ? 10.463 1.977 -22.991 1.00 96.31 297 SER A N 1
ATOM 2322 C CA . SER A 1 297 ? 11.238 0.905 -23.635 1.00 96.31 297 SER A CA 1
ATOM 2323 C C . SER A 1 297 ? 12.691 0.857 -23.151 1.00 96.31 297 SER A C 1
ATOM 2325 O O . SER A 1 297 ? 13.217 -0.233 -22.961 1.00 96.31 297 SER A O 1
ATOM 2327 N N . ILE A 1 298 ? 13.328 2.011 -22.924 1.00 97.06 298 ILE A N 1
ATOM 2328 C CA . ILE A 1 298 ? 14.682 2.082 -22.348 1.00 97.06 298 ILE A CA 1
ATOM 2329 C C . ILE A 1 298 ? 14.688 1.489 -20.934 1.00 97.06 298 ILE A C 1
ATOM 2331 O O . ILE A 1 298 ? 15.561 0.694 -20.600 1.00 97.06 298 ILE A O 1
ATOM 2335 N N . MET A 1 299 ? 13.689 1.820 -20.113 1.00 96.25 299 MET A N 1
ATOM 2336 C CA . MET A 1 299 ? 13.541 1.220 -18.783 1.00 96.25 299 MET A CA 1
ATOM 2337 C C . MET A 1 299 ? 13.322 -0.302 -18.853 1.00 96.25 299 MET A C 1
ATOM 2339 O O . MET A 1 299 ? 13.825 -1.032 -18.005 1.00 96.25 299 MET A O 1
ATOM 2343 N N . ASP A 1 300 ? 12.615 -0.803 -19.871 1.00 93.38 300 ASP A N 1
ATOM 2344 C CA . ASP A 1 300 ? 12.389 -2.244 -20.069 1.00 93.38 300 ASP A CA 1
ATOM 2345 C C . ASP A 1 300 ? 13.677 -2.986 -20.454 1.00 93.38 300 ASP A C 1
ATOM 2347 O O . ASP A 1 300 ? 13.866 -4.142 -20.079 1.00 93.38 300 ASP A O 1
ATOM 2351 N N . ASP A 1 301 ? 14.602 -2.316 -21.145 1.00 92.69 301 ASP A N 1
ATOM 2352 C CA . ASP A 1 301 ? 15.919 -2.872 -21.455 1.00 92.69 301 ASP A CA 1
ATOM 2353 C C . ASP A 1 301 ? 16.796 -3.036 -20.199 1.00 92.69 301 ASP A C 1
ATOM 2355 O O . ASP A 1 301 ? 17.586 -3.982 -20.144 1.00 92.69 301 ASP A O 1
ATOM 2359 N N . VAL A 1 302 ? 16.606 -2.208 -19.162 1.00 88.00 302 VAL A N 1
ATOM 2360 C CA . VAL A 1 302 ? 17.215 -2.421 -17.831 1.00 88.00 302 VAL A CA 1
ATOM 2361 C C . VAL A 1 302 ? 16.624 -3.653 -17.157 1.00 88.00 302 VAL A C 1
ATOM 2363 O O . VAL A 1 302 ? 17.365 -4.508 -16.680 1.00 88.00 302 VAL A O 1
ATOM 2366 N N . VAL A 1 303 ? 15.294 -3.803 -17.176 1.00 80.12 303 VAL A N 1
ATOM 2367 C CA . VAL A 1 303 ? 14.610 -4.989 -16.619 1.00 80.12 303 VAL A CA 1
ATOM 2368 C C . VAL A 1 303 ? 15.070 -6.274 -17.310 1.00 80.12 303 VAL A C 1
ATOM 2370 O O . VAL A 1 303 ? 15.216 -7.315 -16.672 1.00 80.12 303 VAL A O 1
ATOM 2373 N N . ALA A 1 304 ? 15.321 -6.202 -18.617 1.00 78.94 304 ALA A N 1
ATOM 2374 C CA . ALA A 1 304 ? 15.841 -7.310 -19.407 1.00 78.94 304 ALA A CA 1
ATOM 2375 C C . ALA A 1 304 ? 17.354 -7.550 -19.226 1.00 78.94 304 ALA A C 1
ATOM 2377 O O . ALA A 1 304 ? 17.879 -8.497 -19.813 1.00 78.94 304 ALA A O 1
ATOM 2378 N N . GLY A 1 305 ? 18.057 -6.711 -18.457 1.00 80.62 305 GLY A N 1
ATOM 2379 C CA . GLY A 1 305 ? 19.500 -6.804 -18.231 1.00 80.62 305 GLY A CA 1
ATOM 2380 C C . GLY A 1 305 ? 20.353 -6.464 -19.456 1.00 80.62 305 GLY A C 1
ATOM 2381 O O . GLY A 1 305 ? 21.508 -6.876 -19.526 1.00 80.62 305 GLY A O 1
ATOM 2382 N N . LYS A 1 306 ? 19.798 -5.756 -20.449 1.00 91.31 306 LYS A N 1
ATOM 2383 C CA . LYS A 1 306 ? 20.521 -5.378 -21.674 1.00 91.31 306 LYS A CA 1
ATOM 2384 C C . LYS A 1 306 ? 21.400 -4.147 -21.483 1.00 91.31 306 LYS A C 1
ATOM 2386 O O . LYS A 1 306 ? 22.412 -4.023 -22.164 1.00 91.31 306 LYS A O 1
ATOM 2391 N N . ILE A 1 307 ? 20.986 -3.239 -20.603 1.00 91.69 307 ILE A N 1
ATOM 2392 C CA . ILE A 1 307 ? 21.702 -2.004 -20.269 1.00 91.69 307 ILE A CA 1
ATOM 2393 C C . ILE A 1 307 ? 21.679 -1.786 -18.756 1.00 91.69 307 ILE A C 1
ATOM 2395 O O . ILE A 1 307 ? 20.786 -2.287 -18.069 1.00 91.69 307 ILE A O 1
ATOM 2399 N N . SER A 1 308 ? 22.657 -1.043 -18.238 1.00 89.62 308 SER A N 1
ATOM 2400 C CA . SER A 1 308 ? 22.672 -0.655 -16.825 1.00 89.62 308 SER A CA 1
ATOM 2401 C C . SER A 1 308 ? 21.655 0.464 -16.541 1.00 89.62 308 SER A C 1
ATOM 2403 O O . SER A 1 308 ? 21.274 1.197 -17.463 1.00 89.62 308 SER A O 1
ATOM 2405 N N . PRO A 1 309 ? 21.237 0.663 -15.275 1.00 91.69 309 PRO A N 1
ATOM 2406 C CA . PRO A 1 309 ? 20.439 1.827 -14.896 1.00 91.69 309 PRO A CA 1
ATOM 2407 C C . PRO A 1 309 ? 21.103 3.158 -15.278 1.00 91.69 309 PRO A C 1
ATOM 2409 O O . PRO A 1 309 ? 20.429 4.045 -15.795 1.00 91.69 309 PRO A O 1
ATOM 2412 N N . ALA A 1 310 ? 22.425 3.270 -15.124 1.00 88.94 310 ALA A N 1
ATOM 2413 C CA . ALA A 1 310 ? 23.169 4.479 -15.479 1.00 88.94 310 ALA A CA 1
ATOM 2414 C C . ALA A 1 310 ? 23.144 4.765 -16.995 1.00 88.94 310 ALA A C 1
ATOM 2416 O O . ALA A 1 310 ? 22.940 5.908 -17.417 1.00 88.94 310 ALA A O 1
ATOM 2417 N N . ASP A 1 311 ? 23.298 3.730 -17.830 1.00 93.44 311 ASP A N 1
ATOM 2418 C CA . ASP A 1 311 ? 23.168 3.870 -19.286 1.00 93.44 311 ASP A CA 1
ATOM 2419 C C . ASP A 1 311 ? 21.756 4.327 -19.665 1.00 93.44 311 ASP A C 1
ATOM 2421 O O . ASP A 1 311 ? 21.586 5.236 -20.485 1.00 93.44 311 ASP A O 1
ATOM 2425 N N . ALA A 1 312 ? 20.740 3.734 -19.032 1.00 95.69 312 ALA A N 1
ATOM 2426 C CA . ALA A 1 312 ? 19.348 4.099 -19.237 1.00 95.69 312 ALA A CA 1
ATOM 2427 C C . ALA A 1 312 ? 19.076 5.558 -18.861 1.00 95.69 312 ALA A C 1
ATOM 2429 O O . ALA A 1 312 ? 18.468 6.273 -19.656 1.00 95.69 312 ALA A O 1
ATOM 2430 N N . GLU A 1 313 ? 19.567 6.045 -17.720 1.00 95.25 313 GLU A N 1
ATOM 2431 C CA . GLU A 1 313 ? 19.459 7.459 -17.338 1.00 95.25 313 GLU A CA 1
ATOM 2432 C C . GLU A 1 313 ? 20.074 8.385 -18.396 1.00 95.25 313 GLU A C 1
ATOM 2434 O O . GLU A 1 313 ? 19.446 9.361 -18.816 1.00 95.25 313 GLU A O 1
ATOM 2439 N N . GLY A 1 314 ? 21.257 8.041 -18.914 1.00 95.50 314 GLY A N 1
ATOM 2440 C CA . GLY A 1 314 ? 21.896 8.784 -20.001 1.00 95.50 314 GLY A CA 1
ATOM 2441 C C . GLY A 1 314 ? 21.084 8.785 -21.304 1.00 95.50 314 GLY A C 1
ATOM 2442 O O . GLY A 1 314 ? 21.030 9.796 -22.010 1.00 95.50 314 GLY A O 1
ATOM 2443 N N . MET A 1 315 ? 20.429 7.672 -21.641 1.00 97.50 315 MET A N 1
ATOM 2444 C CA . MET A 1 315 ? 19.555 7.569 -22.817 1.00 97.50 315 MET A CA 1
ATOM 2445 C C . MET A 1 315 ? 18.239 8.335 -22.630 1.00 97.50 315 MET A C 1
ATOM 2447 O O . MET A 1 315 ? 17.793 9.010 -23.560 1.00 97.50 315 MET A O 1
ATOM 2451 N N . LEU A 1 316 ? 17.648 8.285 -21.434 1.00 96.56 316 LEU A N 1
ATOM 2452 C CA . LEU A 1 316 ? 16.450 9.044 -21.075 1.00 96.56 316 LEU A CA 1
ATOM 2453 C C . LEU A 1 316 ? 16.703 10.549 -21.183 1.00 96.56 316 LEU A C 1
ATOM 2455 O O . LEU A 1 316 ? 15.911 11.255 -21.811 1.00 96.56 316 LEU A O 1
ATOM 2459 N N . LEU A 1 317 ? 17.844 11.030 -20.681 1.00 95.00 317 LEU A N 1
ATOM 2460 C CA . LEU A 1 317 ? 18.214 12.446 -20.760 1.00 95.00 317 LEU A CA 1
ATOM 2461 C C . LEU A 1 317 ? 18.285 12.942 -22.209 1.00 95.00 317 LEU A C 1
ATOM 2463 O O . LEU A 1 317 ? 17.808 14.036 -22.511 1.00 95.00 317 LEU A O 1
ATOM 2467 N N . LYS A 1 318 ? 18.791 12.120 -23.138 1.00 95.06 318 LYS A N 1
ATOM 2468 C CA . LYS A 1 318 ? 18.811 12.444 -24.579 1.00 95.06 318 LYS A CA 1
ATOM 2469 C C . LYS A 1 318 ? 17.412 12.548 -25.192 1.00 95.06 318 LYS A C 1
ATOM 2471 O O . LYS A 1 318 ? 17.240 13.245 -26.190 1.00 95.06 318 LYS A O 1
ATOM 2476 N N . LEU A 1 319 ? 16.416 11.879 -24.611 1.00 93.12 319 LEU A N 1
ATOM 2477 C CA . LEU A 1 319 ? 15.006 12.015 -24.991 1.00 93.12 319 LEU A CA 1
ATOM 2478 C C . LEU A 1 319 ? 14.309 13.204 -24.308 1.00 93.12 319 LEU A C 1
ATOM 2480 O O . LEU A 1 319 ? 13.151 13.480 -24.624 1.00 93.12 319 LEU A O 1
ATOM 2484 N N . GLY A 1 320 ? 15.006 13.923 -23.422 1.00 93.12 320 GLY A N 1
ATOM 2485 C CA . GLY A 1 320 ? 14.444 15.001 -22.609 1.00 93.12 320 GLY A CA 1
ATOM 2486 C C . GLY A 1 320 ? 13.716 14.505 -21.358 1.00 93.12 320 GLY A C 1
ATOM 2487 O O . GLY A 1 320 ? 12.891 15.235 -20.820 1.00 93.12 320 GLY A O 1
ATOM 2488 N N . HIS A 1 321 ? 14.006 13.281 -20.908 1.00 94.69 321 HIS A N 1
ATOM 2489 C CA . HIS A 1 321 ? 13.391 12.669 -19.737 1.00 94.69 321 HIS A CA 1
ATOM 2490 C C . HIS A 1 321 ? 14.410 12.373 -18.631 1.00 94.69 321 HIS A C 1
ATOM 2492 O O . HIS A 1 321 ? 15.562 12.033 -18.872 1.00 94.69 321 HIS A O 1
ATOM 2498 N N . THR A 1 322 ? 13.940 12.433 -17.394 1.00 94.19 322 THR A N 1
ATOM 2499 C CA . THR A 1 322 ? 14.535 11.772 -16.224 1.00 94.19 322 THR A CA 1
ATOM 2500 C C . THR A 1 322 ? 13.657 10.591 -15.797 1.00 94.19 322 THR A C 1
ATOM 2502 O O . THR A 1 322 ? 12.467 10.587 -16.139 1.00 94.19 322 THR A O 1
ATOM 2505 N N . PRO A 1 323 ? 14.162 9.628 -15.003 1.00 92.38 323 PRO A N 1
ATOM 2506 C CA . PRO A 1 323 ? 13.331 8.551 -14.461 1.00 92.38 323 PRO A CA 1
ATOM 2507 C C . PRO A 1 323 ? 12.058 9.056 -13.759 1.00 92.38 323 PRO A C 1
ATOM 2509 O O . PRO A 1 323 ? 10.959 8.575 -14.030 1.00 92.38 323 PRO A O 1
ATOM 2512 N N . ILE A 1 324 ? 12.179 10.120 -12.957 1.00 91.44 324 ILE A N 1
ATOM 2513 C CA . ILE A 1 324 ? 11.047 10.777 -12.282 1.00 91.44 324 ILE A CA 1
ATOM 2514 C C . ILE A 1 324 ? 10.055 11.386 -13.285 1.00 91.44 324 ILE A C 1
ATOM 2516 O O . ILE A 1 324 ? 8.843 11.286 -13.093 1.00 91.44 324 ILE A O 1
ATOM 2520 N N . SER A 1 325 ? 10.529 12.019 -14.364 1.00 92.88 325 SER A N 1
ATOM 2521 C CA . SER A 1 325 ? 9.621 12.559 -15.388 1.00 92.88 325 SER A CA 1
ATOM 2522 C C . SER A 1 325 ? 8.836 11.449 -16.093 1.00 92.88 325 SER A C 1
ATOM 2524 O O . SER A 1 325 ? 7.640 11.607 -16.307 1.00 92.88 325 SER A O 1
ATOM 2526 N N . VAL A 1 326 ? 9.471 10.298 -16.358 1.00 93.75 326 VAL A N 1
ATOM 2527 C CA . VAL A 1 326 ? 8.797 9.136 -16.953 1.00 93.75 326 VAL A CA 1
ATOM 2528 C C . VAL A 1 326 ? 7.716 8.619 -16.013 1.00 93.75 326 VAL A C 1
ATOM 2530 O O . VAL A 1 326 ? 6.608 8.367 -16.471 1.00 93.75 326 VAL A O 1
ATOM 2533 N N . ALA A 1 327 ? 7.988 8.528 -14.707 1.00 90.62 327 ALA A N 1
ATOM 2534 C CA . ALA A 1 327 ? 6.974 8.124 -13.733 1.00 90.62 327 ALA A CA 1
ATOM 2535 C C . ALA A 1 327 ? 5.744 9.038 -13.742 1.00 90.62 327 ALA A C 1
ATOM 2537 O O . ALA A 1 327 ? 4.610 8.563 -13.836 1.00 90.62 327 ALA A O 1
ATOM 2538 N N . ASN A 1 328 ? 5.972 10.353 -13.736 1.00 89.00 328 ASN A N 1
ATOM 2539 C CA . ASN A 1 328 ? 4.895 11.335 -13.829 1.00 89.00 328 ASN A CA 1
ATOM 2540 C C . ASN A 1 328 ? 4.091 11.197 -15.121 1.00 89.00 328 ASN A C 1
ATOM 2542 O O . ASN A 1 328 ? 2.863 11.249 -15.090 1.00 89.00 328 ASN A O 1
ATOM 2546 N N . ASP A 1 329 ? 4.765 11.020 -16.252 1.00 90.69 329 ASP A N 1
ATOM 2547 C CA . ASP A 1 329 ? 4.099 10.967 -17.549 1.00 90.69 329 ASP A CA 1
ATOM 2548 C C . ASP A 1 329 ? 3.363 9.634 -17.769 1.00 90.69 329 ASP A C 1
ATOM 2550 O O . ASP A 1 329 ? 2.289 9.634 -18.370 1.00 90.69 329 ASP A O 1
ATOM 2554 N N . VAL A 1 330 ? 3.843 8.519 -17.196 1.00 89.81 330 VAL A N 1
ATOM 2555 C CA . VAL A 1 330 ? 3.084 7.255 -17.107 1.00 89.81 330 VAL A CA 1
ATOM 2556 C C . VAL A 1 330 ? 1.784 7.460 -16.320 1.00 89.81 330 VAL A C 1
ATOM 2558 O O . VAL A 1 330 ? 0.718 7.065 -16.798 1.00 89.81 330 VAL A O 1
ATOM 2561 N N . GLY A 1 331 ? 1.849 8.116 -15.156 1.00 85.38 331 GLY A N 1
ATOM 2562 C CA . GLY A 1 331 ? 0.671 8.434 -14.342 1.00 85.38 331 GLY A CA 1
ATOM 2563 C C . GLY A 1 331 ? -0.341 9.324 -15.073 1.00 85.38 331 GLY A C 1
ATOM 2564 O O . GLY A 1 331 ? -1.523 8.990 -15.152 1.00 85.38 331 GLY A O 1
ATOM 2565 N N . LYS A 1 332 ? 0.127 10.412 -15.701 1.00 86.25 332 LYS A N 1
ATOM 2566 C CA . LYS A 1 332 ? -0.720 11.313 -16.506 1.00 86.25 332 LYS A CA 1
ATOM 2567 C C . LYS A 1 332 ? -1.355 10.612 -17.700 1.00 86.25 332 LYS A C 1
ATOM 2569 O O . LYS A 1 332 ? -2.495 10.905 -18.048 1.00 86.25 332 LYS A O 1
ATOM 2574 N N . GLN A 1 333 ? -0.632 9.707 -18.361 1.00 87.38 333 GLN A N 1
ATOM 2575 C CA . GLN A 1 333 ? -1.172 8.964 -19.497 1.00 87.38 333 GLN A CA 1
ATOM 2576 C C . GLN A 1 333 ? -2.322 8.049 -19.058 1.00 87.38 333 GLN A C 1
ATOM 2578 O O . GLN A 1 333 ? -3.308 7.929 -19.785 1.00 87.38 333 GLN A O 1
ATOM 2583 N N . LEU A 1 334 ? -2.220 7.440 -17.872 1.00 82.62 334 LEU A N 1
ATOM 2584 C CA . LEU A 1 334 ? -3.288 6.631 -17.289 1.00 82.62 334 LEU A CA 1
ATOM 2585 C C . LEU A 1 334 ? -4.527 7.478 -16.953 1.00 82.62 334 LEU A C 1
ATOM 2587 O O . LEU A 1 334 ? -5.630 7.130 -17.373 1.00 82.62 334 LEU A O 1
ATOM 2591 N N . GLU A 1 335 ? -4.338 8.620 -16.284 1.00 81.12 335 GLU A N 1
ATOM 2592 C CA . GLU A 1 335 ? -5.412 9.583 -15.992 1.00 81.12 335 GLU A CA 1
ATOM 2593 C C . GLU A 1 335 ? -6.074 10.103 -17.283 1.00 81.12 335 GLU A C 1
ATOM 2595 O O . GLU A 1 335 ? -7.297 10.205 -17.381 1.00 81.12 335 GLU A O 1
ATOM 2600 N N . MET A 1 336 ? -5.280 10.407 -18.314 1.00 82.81 336 MET A N 1
ATOM 2601 C CA . MET A 1 336 ? -5.788 10.860 -19.608 1.00 82.81 336 MET A CA 1
ATOM 2602 C C . MET A 1 336 ? -6.688 9.805 -20.252 1.00 82.81 336 MET A C 1
ATOM 2604 O O . MET A 1 336 ? -7.780 10.146 -20.697 1.00 82.81 336 MET A O 1
ATOM 2608 N N . LEU A 1 337 ? -6.254 8.539 -20.304 1.00 80.38 337 LEU A N 1
ATOM 2609 C CA . LEU A 1 337 ? -7.018 7.455 -20.937 1.00 80.38 337 LEU A CA 1
ATOM 2610 C C . LEU A 1 337 ? -8.398 7.266 -20.299 1.00 80.38 337 LEU A C 1
ATOM 2612 O O . LEU A 1 337 ? -9.351 6.937 -21.002 1.00 80.38 337 LEU A O 1
ATOM 2616 N N . GLN A 1 338 ? -8.524 7.548 -19.003 1.00 73.19 338 GLN A N 1
ATOM 2617 C CA . GLN A 1 338 ? -9.796 7.506 -18.292 1.00 73.19 338 GLN A CA 1
ATOM 2618 C C . GLN A 1 338 ? -10.816 8.524 -18.828 1.00 73.19 338 GLN A C 1
ATOM 2620 O O . GLN A 1 338 ? -11.999 8.217 -18.923 1.00 73.19 338 GLN A O 1
ATOM 2625 N N . LYS A 1 339 ? -10.370 9.704 -19.276 1.00 72.75 339 LYS A N 1
ATOM 2626 C CA . LYS A 1 339 ? -11.245 10.734 -19.876 1.00 72.75 339 LYS A CA 1
ATOM 2627 C C . LYS A 1 339 ? -11.822 10.314 -21.234 1.00 72.75 339 LYS A C 1
ATOM 2629 O O . LYS A 1 339 ? -12.738 10.961 -21.732 1.00 72.75 339 LYS A O 1
ATOM 2634 N N . PHE A 1 340 ? -11.283 9.256 -21.841 1.00 72.25 340 PHE A N 1
ATOM 2635 C CA . PHE A 1 340 ? -11.732 8.720 -23.126 1.00 72.25 340 PHE A CA 1
ATOM 2636 C C . PHE A 1 340 ? -12.502 7.402 -22.989 1.00 72.25 340 PHE A C 1
ATOM 2638 O O . PHE A 1 340 ? -12.917 6.851 -24.012 1.00 72.25 340 PHE A O 1
ATOM 2645 N N . TRP A 1 341 ? -12.724 6.895 -21.773 1.00 68.00 341 TRP A N 1
ATOM 2646 C CA . TRP A 1 341 ? -13.554 5.712 -21.585 1.00 68.00 341 TRP A CA 1
ATOM 2647 C C . TRP A 1 341 ? -15.017 6.020 -21.967 1.00 68.00 341 TRP A C 1
ATOM 2649 O O . TRP A 1 341 ? -15.603 6.963 -21.434 1.00 68.00 341 TRP A O 1
ATOM 2659 N N . PRO A 1 342 ? -15.637 5.254 -22.886 1.00 58.19 342 PRO A N 1
ATOM 2660 C CA . PRO A 1 342 ? -17.000 5.519 -23.353 1.00 58.19 342 PRO A CA 1
ATOM 2661 C C . PRO A 1 342 ? -18.092 5.234 -22.306 1.00 58.19 342 PRO A C 1
ATOM 2663 O O . PRO A 1 342 ? -19.254 5.536 -22.560 1.00 58.19 342 PRO A O 1
ATOM 2666 N N . GLY A 1 343 ? -17.743 4.636 -21.160 1.00 55.22 343 GLY A N 1
ATOM 2667 C CA . GLY A 1 343 ? -18.670 4.301 -20.072 1.00 55.22 343 GLY A CA 1
ATOM 2668 C C . GLY A 1 343 ? -18.960 5.426 -19.076 1.00 55.22 343 GLY A C 1
ATOM 2669 O O . GLY A 1 343 ? -19.819 5.230 -18.216 1.00 55.22 343 GLY A O 1
ATOM 2670 N N . GLY A 1 344 ? -18.320 6.592 -19.219 1.00 41.12 344 GLY A N 1
ATOM 2671 C CA . GLY A 1 344 ? -18.703 7.776 -18.458 1.00 41.12 344 GLY A CA 1
ATOM 2672 C C . GLY A 1 344 ? -20.151 8.161 -18.771 1.00 41.12 344 GLY A C 1
ATOM 2673 O O . GLY A 1 344 ? -20.504 8.401 -19.926 1.00 41.12 344 GLY A O 1
ATOM 2674 N N . ILE A 1 345 ? -21.000 8.203 -17.742 1.00 32.44 345 ILE A N 1
ATOM 2675 C CA . ILE A 1 345 ? -22.336 8.808 -17.825 1.00 32.44 345 ILE A CA 1
ATOM 2676 C C . ILE A 1 345 ? -22.170 10.259 -18.340 1.00 32.44 345 ILE A C 1
ATOM 2678 O O . ILE A 1 345 ? -21.257 10.937 -17.863 1.00 32.44 345 ILE A O 1
ATOM 2682 N N . PRO A 1 346 ? -23.001 10.723 -19.299 1.00 34.47 346 PRO A N 1
ATOM 2683 C CA . PRO A 1 346 ? -22.977 12.095 -19.819 1.00 34.47 346 PRO A CA 1
ATOM 2684 C C . PRO A 1 346 ? -23.125 13.190 -18.756 1.00 34.47 346 PRO A C 1
ATOM 2686 O O . PRO A 1 346 ? -23.773 12.936 -17.711 1.00 34.47 346 PRO A O 1
#

pLDDT: mean 78.7, std 13.6, range [32.44, 97.5]

Sequence (346 aa):
KQAIWEINRNADDATKRAMNEEMRKVYDETDQRTKKDLADRLNAEQKKRIEAAEKAGNHELAKLLKEAPEIKPDDIEVFNPTNPTAEVKVGADRDVTMRVKPSAGQIVKVPQPGNPSKQVAGRVNADGTVTVRGSDGKDVQVKAPDIDVPHSMLKEAYEKNFYETVTGKKASEASPEDVSNLAKEYDQACTDRLHPEAYGSRPEDLDTAMHHPDRDFSDPEQVGQAASYKGQEKFKEAEDQWKAGKYKEAESSMAEGMRQMTKQWKNQVLKRRDAVAGPPRNANLPPIDSKLQKAVSIMDDVVAGKISPADAEGMLLKLGHTPISVANDVGKQLEMLQKFWPGGIP

Mean predicted aligned error: 12.29 Å

Foldseek 3Di:
DVVLVCCLVPPDPVVFVVVQVLVVVLVVQLLLQLLALLLVVVQVVLVVVLVVCVVVVVVVLNVQSVLWDRFHSVQKDWQAFPDPPPGRGRLDAGATWIWGQDTAQDWAWAQAAVGNLDTDTFGQHSVQWGWDQHPVRDTDTDHGDIFIDDQVSSLVSSLQSSCCSVPVDHPVVDDPCVSNVVCVVRNYHYDGQPRLQHQHNDSVSNVCQQPNLQDAGSDLLSNLSNLLVQLVVLQVVLVVCVVVVVNVSSQVSLLRSLVSLLVLCVRQLVVNLVNCCDPVHQPPDDDPDPLLVVLNVLSVCSVVVNDGSVVSQVVQVVSVHGSSRSSNVSSVSNSVSSVSNPPDDD

Radius of gyration: 22.96 Å; Cα contacts (8 Å, |Δi|>4): 523; chains: 1; bounding box: 65×48×61 Å

Nearest PDB structures (foldseek):
  2nox-assembly1_B  TM=3.206E-01  e=3.255E+00  Cupriavidus metallidurans

Solvent-accessible surface area (backbone atoms only — not comparable to full-atom values): 18189 Å² total; per-residue (Å²): 98,72,67,54,52,49,44,68,72,69,52,55,73,68,60,52,51,54,50,17,52,52,52,40,52,49,49,56,52,20,49,56,51,23,29,44,53,47,21,56,52,51,44,53,49,52,52,53,50,30,56,52,26,50,75,69,67,35,58,68,58,25,50,38,45,66,70,30,78,82,58,45,38,87,54,42,44,78,45,84,35,73,56,94,57,94,66,60,53,74,89,53,56,40,38,45,27,42,29,30,68,58,53,22,58,39,77,44,71,40,59,33,55,97,39,75,89,44,74,40,80,29,50,25,37,90,87,40,27,22,70,40,71,27,83,88,71,45,82,39,80,41,78,56,60,67,38,57,42,54,38,72,62,45,37,56,42,38,28,40,33,40,40,26,59,76,68,74,44,64,51,88,80,50,54,74,63,56,34,49,48,53,30,55,68,60,41,47,42,59,37,19,55,82,34,64,75,22,40,14,72,45,81,63,18,41,49,21,60,74,75,32,52,80,54,80,56,90,32,43,63,46,32,13,47,14,56,14,42,62,16,41,54,24,44,48,52,11,52,54,27,43,77,71,69,37,54,71,59,12,51,51,28,35,41,48,11,31,40,43,43,36,49,44,41,58,61,42,41,48,47,27,48,54,41,34,60,31,88,80,55,41,88,80,64,76,79,79,58,68,65,58,54,51,47,43,49,45,31,41,34,35,67,70,67,76,45,52,55,69,56,35,51,58,54,27,46,77,74,75,33,49,76,61,52,50,20,50,50,54,9,50,50,42,31,52,53,58,78,48,40,80,82,64,79,131

Secondary structure (DSSP, 8-state):
-HHHHHHHHHS-HHHHHHHHHHHHHHHHHHHHHHHHHHHHHHHHHHHHHHHHHHHTT-HHHHHHHHHSPPPPGGGEEEE--S-SSS---TT--EEEEEEEPPPTT-EEEEEETTEEEEEEEEEBPTTSEEEEE-TTS-EEEEEPPPEEPPHHHHHHHHHHHHHHHHHSS-GGGS-HHHHHHHHHHTTEEE--TTSTTSSSSSHHHHHHHHT-TTS--S-HHHHHHHHHHHHHHHHHHHHHHHHTT-HHHHHHHHHHHHHHHHHHIIIIIIHHHHHHHSSSP-TTPPPP-HHHHHHHHHHHHHHTTSS-HHHHHHHHHHTT--HHHHHHHHHHHHHHHHTT-TTS--